Protein AF-A0A2D8XNM0-F1 (afdb_monomer_lite)

Secondary structure (DSSP, 8-state):
--------------------------HHHHHHHHHHHHHHHHHHHHHHHHHHHTPPP---TTTT---TTTT---TTTT----HHHHHHHHHHHHHHHHHHHHHHHHTT-HHHHHHHHHHHHHHHHHHHHHHHHHHHHHHHHHHHHHHHHHHHHHHHHHHHHHHHHHHHHHHHHHHHHHHHHHHHHHHHHHHHHHHHHHHHHHHHHHHHHHHHHHHHHHHTTSSSSSS--------

Sequence (235 aa):
MSFIAGAILISAGVAAAAGVTVSSINANQAKKERFKQDDIASTQEQMLADLEASRPEFKNPYENMQNQFKDLNNPYANLTVATEAFKMEAEQADQALANSLDVMMETGQAAGGATALAQAALQSKRGIAASIQAQETQNRKMAAQGEANVAMAKAQGAQRVDELRARGDAMEQQDAIGFHEMKMDRAAGLMENAQQNSKDAQAARTAAIMGIGDSIASGASMVGGAYSSGVMGKG

Structure (mmCIF, N/CA/C/O backbone):
data_AF-A0A2D8XNM0-F1
#
_entry.id   AF-A0A2D8XNM0-F1
#
loop_
_atom_site.group_PDB
_atom_site.id
_atom_site.type_symbol
_atom_site.label_atom_id
_atom_site.label_alt_id
_atom_site.label_comp_id
_atom_site.label_asym_id
_atom_site.label_entity_id
_atom_site.label_seq_id
_atom_site.pdbx_PDB_ins_code
_atom_site.Cartn_x
_atom_site.Cartn_y
_atom_site.Cartn_z
_atom_site.occupancy
_atom_site.B_iso_or_equiv
_atom_site.auth_seq_id
_atom_site.auth_comp_id
_atom_site.auth_asym_id
_atom_site.auth_atom_id
_atom_site.pdbx_PDB_model_num
ATOM 1 N N . MET A 1 1 ? -20.961 5.487 -0.376 1.00 37.34 1 MET A N 1
ATOM 2 C CA . MET A 1 1 ? -21.013 4.700 0.874 1.00 37.34 1 MET A CA 1
ATOM 3 C C . MET A 1 1 ? -21.727 5.553 1.904 1.00 37.34 1 MET A C 1
ATOM 5 O O . MET A 1 1 ? -21.301 6.676 2.131 1.00 37.34 1 MET A O 1
ATOM 9 N N . SER A 1 2 ? -22.890 5.092 2.361 1.00 33.59 2 SER A N 1
ATOM 10 C CA . SER A 1 2 ? -23.840 5.887 3.144 1.00 33.59 2 SER A CA 1
ATOM 11 C C . SER A 1 2 ? -23.323 6.085 4.570 1.00 33.59 2 SER A C 1
ATOM 13 O O . SER A 1 2 ? -23.121 5.107 5.285 1.00 33.59 2 SER A O 1
ATOM 15 N N . PHE A 1 3 ? -23.090 7.333 4.972 1.00 39.16 3 PHE A N 1
ATOM 16 C CA . PHE A 1 3 ? -22.811 7.689 6.360 1.00 39.16 3 PHE A CA 1
ATOM 17 C C . PHE A 1 3 ? -24.136 7.701 7.130 1.00 39.16 3 PHE A C 1
ATOM 19 O O . PHE A 1 3 ? -24.940 8.613 6.954 1.00 39.16 3 PHE A O 1
ATOM 26 N N . ILE A 1 4 ? -24.379 6.694 7.971 1.00 39.03 4 ILE A N 1
ATOM 27 C CA . ILE A 1 4 ? -25.486 6.730 8.934 1.00 39.03 4 ILE A CA 1
ATOM 28 C C . ILE A 1 4 ? -24.942 7.319 10.234 1.00 39.03 4 ILE A C 1
ATOM 30 O O . ILE A 1 4 ? -24.324 6.640 11.049 1.00 39.03 4 ILE A O 1
ATOM 34 N N . ALA A 1 5 ? -25.157 8.623 10.382 1.00 41.03 5 ALA A N 1
ATOM 35 C CA . ALA A 1 5 ? -25.056 9.335 11.643 1.00 41.03 5 ALA A CA 1
ATOM 36 C C . ALA A 1 5 ? -26.226 8.903 12.542 1.00 41.03 5 ALA A C 1
ATOM 38 O O . ALA A 1 5 ? -27.365 9.312 12.330 1.00 41.03 5 ALA A O 1
ATOM 39 N N . GLY A 1 6 ? -25.949 8.043 13.520 1.00 29.75 6 GLY A N 1
ATOM 40 C CA . GLY A 1 6 ? -26.899 7.653 14.561 1.00 29.75 6 GLY A CA 1
ATOM 41 C C . GLY A 1 6 ? -26.584 8.373 15.866 1.00 29.75 6 GLY A C 1
ATOM 42 O O . GLY A 1 6 ? -25.939 7.804 16.739 1.00 29.75 6 GLY A O 1
ATOM 43 N N . ALA A 1 7 ? -27.011 9.629 16.000 1.00 37.50 7 ALA A N 1
ATOM 44 C CA . ALA A 1 7 ? -27.044 10.302 17.293 1.00 37.50 7 ALA A CA 1
ATOM 45 C C . ALA A 1 7 ? -28.255 9.777 18.077 1.00 37.50 7 ALA A C 1
ATOM 47 O O . ALA A 1 7 ? -29.386 10.180 17.811 1.00 37.50 7 ALA A O 1
ATOM 48 N N . ILE A 1 8 ? -28.032 8.860 19.018 1.00 39.72 8 ILE A N 1
ATOM 49 C CA . ILE A 1 8 ? -29.068 8.435 19.963 1.00 39.72 8 ILE A CA 1
ATOM 50 C C . ILE A 1 8 ? -28.917 9.284 21.227 1.00 39.72 8 ILE A C 1
ATOM 52 O O . ILE A 1 8 ? -28.059 9.052 22.074 1.00 39.72 8 ILE A O 1
ATOM 56 N N . LEU A 1 9 ? -29.762 10.312 21.309 1.00 43.50 9 LEU A N 1
ATOM 57 C CA . LEU A 1 9 ? -30.105 11.013 22.541 1.00 43.50 9 LEU A CA 1
ATOM 58 C C . LEU A 1 9 ? -30.825 10.030 23.472 1.00 43.50 9 LEU A C 1
ATOM 60 O O . LEU A 1 9 ? -31.924 9.587 23.147 1.00 43.50 9 LEU A O 1
ATOM 64 N N . ILE A 1 10 ? -30.247 9.729 24.637 1.00 35.44 10 ILE A N 1
ATOM 65 C CA . ILE A 1 10 ? -30.977 9.090 25.740 1.00 35.44 10 ILE A CA 1
ATOM 66 C C . ILE A 1 10 ? -31.037 10.081 26.897 1.00 35.44 10 ILE A C 1
ATOM 68 O O . ILE A 1 10 ? -30.191 10.122 27.785 1.00 35.44 10 ILE A O 1
ATOM 72 N N . SER A 1 11 ? -32.058 10.929 26.843 1.00 38.62 11 SER A N 1
ATOM 73 C CA . SER A 1 11 ? -32.554 11.686 27.983 1.00 38.62 11 SER A CA 1
ATOM 74 C C . SER A 1 11 ? -33.513 10.807 28.788 1.00 38.62 11 SER A C 1
ATOM 76 O O . SER A 1 11 ? -34.614 10.539 28.318 1.00 38.62 11 SER A O 1
ATOM 78 N N . ALA A 1 12 ? -33.124 10.399 29.995 1.00 29.23 12 ALA A N 1
ATOM 79 C CA . ALA A 1 12 ? -34.048 10.067 31.083 1.00 29.23 12 ALA A CA 1
ATOM 80 C C . ALA A 1 12 ? -33.261 9.965 32.398 1.00 29.23 12 ALA A C 1
ATOM 82 O O . ALA A 1 12 ? -32.707 8.923 32.738 1.00 29.23 12 ALA A O 1
ATOM 83 N N . GLY A 1 13 ? -33.182 11.080 33.123 1.00 33.62 13 GLY A N 1
ATOM 84 C CA . GLY A 1 13 ? -32.738 11.077 34.511 1.00 33.62 13 GLY A CA 1
ATOM 85 C C . GLY A 1 13 ? -33.765 10.370 35.391 1.00 33.62 13 GLY A C 1
ATOM 86 O O . GLY A 1 13 ? -34.964 10.605 35.257 1.00 33.62 13 GLY A O 1
ATOM 87 N N . VAL A 1 14 ? -33.291 9.537 36.313 1.00 32.69 14 VAL A N 1
ATOM 88 C CA . VAL A 1 14 ? -34.109 9.018 37.410 1.00 32.69 14 VAL A CA 1
ATOM 89 C C . VAL A 1 14 ? -33.657 9.734 38.676 1.00 32.69 14 VAL A C 1
ATOM 91 O O . VAL A 1 14 ? -32.613 9.433 39.248 1.00 32.69 14 VAL A O 1
ATOM 94 N N . ALA A 1 15 ? -34.426 10.746 39.073 1.00 30.86 15 ALA A N 1
ATOM 95 C CA . ALA A 1 15 ? -34.275 11.415 40.355 1.00 30.86 15 ALA A CA 1
ATOM 96 C C . ALA A 1 15 ? -34.868 10.518 41.451 1.00 30.86 15 ALA A C 1
ATOM 98 O O . ALA A 1 15 ? -36.074 10.272 41.471 1.00 30.86 15 ALA A O 1
ATOM 99 N N . ALA A 1 16 ? -34.025 10.030 42.361 1.00 31.14 16 ALA A N 1
ATOM 100 C CA . ALA A 1 16 ? -34.468 9.327 43.556 1.00 31.14 16 ALA A CA 1
ATOM 101 C C . ALA A 1 16 ? -34.868 10.352 44.627 1.00 31.14 16 ALA A C 1
ATOM 103 O O . ALA A 1 16 ? -34.020 11.019 45.218 1.00 31.14 16 ALA A O 1
ATOM 104 N N . ALA A 1 17 ? -36.168 10.480 44.875 1.00 39.94 17 ALA A N 1
ATOM 105 C CA . ALA A 1 17 ? -36.704 11.212 46.011 1.00 39.94 17 ALA A CA 1
ATOM 106 C C . ALA A 1 17 ? -37.746 10.343 46.715 1.00 39.94 17 ALA A C 1
ATOM 108 O O . ALA A 1 17 ? -38.792 10.075 46.132 1.00 39.94 17 ALA A O 1
ATOM 109 N N . ALA A 1 18 ? -37.464 9.928 47.953 1.00 29.31 18 ALA A N 1
ATOM 110 C CA . ALA A 1 18 ? -38.461 9.753 49.014 1.00 29.31 18 ALA A CA 1
ATOM 111 C C . ALA A 1 18 ? -37.785 9.291 50.315 1.00 29.31 18 ALA A C 1
ATOM 113 O O . ALA A 1 18 ? -37.492 8.113 50.498 1.00 29.31 18 ALA A O 1
ATOM 114 N N . GLY A 1 19 ? -37.585 10.225 51.245 1.00 40.75 19 GLY A N 1
ATOM 115 C CA . GLY A 1 19 ? -37.583 9.895 52.667 1.00 40.75 19 GLY A CA 1
ATOM 116 C C . GLY A 1 19 ? -39.032 9.811 53.145 1.00 40.75 19 GLY A C 1
ATOM 117 O O . GLY A 1 19 ? -39.827 10.690 52.813 1.00 40.75 19 GLY A O 1
ATOM 118 N N . VAL A 1 20 ? -39.387 8.778 53.912 1.00 41.28 20 VAL A N 1
ATOM 119 C CA . VAL A 1 20 ? -40.680 8.724 54.609 1.00 41.28 20 VAL A CA 1
ATOM 120 C C . VAL A 1 20 ? -40.490 8.182 56.025 1.00 41.28 20 VAL A C 1
ATOM 122 O O . VAL A 1 20 ? -40.098 7.036 56.229 1.00 41.28 20 VAL A O 1
ATOM 125 N N . THR A 1 21 ? -40.806 9.035 56.999 1.00 37.12 21 THR A N 1
ATOM 126 C CA . THR A 1 21 ? -40.912 8.739 58.432 1.00 37.12 21 THR A CA 1
ATOM 127 C C . THR A 1 21 ? -42.375 8.420 58.754 1.00 37.12 21 THR A C 1
ATOM 129 O O . THR A 1 21 ? -43.224 9.278 58.518 1.00 37.12 21 THR A O 1
ATOM 132 N N . VAL A 1 22 ? -42.701 7.247 59.319 1.00 41.16 22 VAL A N 1
ATOM 133 C CA . VAL A 1 22 ? -44.037 6.996 59.908 1.00 41.16 22 VAL A CA 1
ATOM 134 C C . VAL A 1 22 ? -43.929 6.293 61.258 1.00 41.16 22 VAL A C 1
ATOM 136 O O . VAL A 1 22 ? -43.534 5.133 61.369 1.00 41.16 22 VAL A O 1
ATOM 139 N N . SER A 1 23 ? -44.339 7.036 62.281 1.00 41.72 23 SER A N 1
ATOM 140 C CA . SER A 1 23 ? -44.625 6.586 63.637 1.00 41.72 23 SER A CA 1
ATOM 141 C C . SER A 1 23 ? -45.987 5.873 63.675 1.00 41.72 23 SER A C 1
ATOM 143 O O . SER A 1 23 ? -46.966 6.373 63.128 1.00 41.72 23 SER A O 1
ATOM 145 N N . SER A 1 24 ? -46.043 4.727 64.365 1.00 47.72 24 SER A N 1
ATOM 146 C CA . SER A 1 24 ? -47.244 3.994 64.819 1.00 47.72 24 SER A CA 1
ATOM 147 C C . SER A 1 24 ? -48.259 3.512 63.763 1.00 47.72 24 SER A C 1
ATOM 149 O O . SER A 1 24 ? -49.272 4.169 63.551 1.00 47.72 24 SER A O 1
ATOM 151 N N . ILE A 1 25 ? -48.082 2.301 63.202 1.00 38.56 25 ILE A N 1
ATOM 152 C CA . ILE A 1 25 ? -49.166 1.530 62.547 1.00 38.56 25 ILE A CA 1
ATOM 153 C C . ILE A 1 25 ? -49.014 0.018 62.833 1.00 38.56 25 ILE A C 1
ATOM 155 O O . ILE A 1 25 ? -47.913 -0.528 62.824 1.00 38.56 25 ILE A O 1
ATOM 159 N N . ASN A 1 26 ? -50.151 -0.642 63.100 1.00 46.97 26 ASN A N 1
ATOM 160 C CA . ASN A 1 26 ? -50.392 -2.089 63.234 1.00 46.97 26 ASN A CA 1
ATOM 161 C C . ASN A 1 26 ? -49.347 -3.013 62.574 1.00 46.97 26 ASN A C 1
ATOM 163 O O . ASN A 1 26 ? -49.171 -2.990 61.355 1.00 46.97 26 ASN A O 1
ATOM 167 N N . ALA A 1 27 ? -48.782 -3.949 63.347 1.00 51.16 27 ALA A N 1
ATOM 168 C CA . ALA A 1 27 ? -47.794 -4.935 62.883 1.00 51.16 27 ALA A CA 1
ATOM 169 C C . ALA A 1 27 ? -48.228 -5.747 61.636 1.00 51.16 27 ALA A C 1
ATOM 171 O O . ALA A 1 27 ? -47.384 -6.159 60.840 1.00 51.16 27 ALA A O 1
ATOM 172 N N . ASN A 1 28 ? -49.539 -5.939 61.421 1.00 50.47 28 ASN A N 1
ATOM 173 C CA . ASN A 1 28 ? -50.086 -6.609 60.233 1.00 50.47 28 ASN A CA 1
ATOM 174 C C . ASN A 1 28 ? -50.132 -5.724 58.972 1.00 50.47 28 ASN A C 1
ATOM 176 O O . ASN A 1 28 ? -49.971 -6.251 57.872 1.00 50.47 28 ASN A O 1
ATOM 180 N N . GLN A 1 29 ? -50.328 -4.406 59.100 1.00 52.47 29 GLN A N 1
ATOM 181 C CA . GLN A 1 29 ? -50.234 -3.479 57.960 1.00 52.47 29 GLN A CA 1
ATOM 182 C C . GLN A 1 29 ? -48.771 -3.253 57.573 1.00 52.47 29 GLN A C 1
ATOM 184 O O . GLN A 1 29 ? -48.441 -3.408 56.401 1.00 52.47 29 GLN A O 1
ATOM 189 N N . ALA A 1 30 ? -47.886 -3.087 58.562 1.00 55.06 30 ALA A N 1
ATOM 190 C CA . ALA A 1 30 ? -46.444 -2.986 58.340 1.00 55.06 30 ALA A CA 1
ATOM 191 C C . ALA A 1 30 ? -45.864 -4.228 57.631 1.00 55.06 30 ALA A C 1
ATOM 193 O O . ALA A 1 30 ? -45.014 -4.109 56.751 1.00 55.06 30 ALA A O 1
ATOM 194 N N . LYS A 1 31 ? -46.352 -5.439 57.952 1.00 56.88 31 LYS A N 1
ATOM 195 C CA . LYS A 1 31 ? -45.995 -6.664 57.211 1.00 56.88 31 LYS A CA 1
ATOM 196 C C . LYS A 1 31 ? -46.449 -6.613 55.752 1.00 56.88 31 LYS A C 1
ATOM 198 O O . LYS A 1 31 ? -45.686 -6.978 54.867 1.00 56.88 31 LYS A O 1
ATOM 203 N N . LYS A 1 32 ? -47.686 -6.179 55.500 1.00 60.31 32 LYS A N 1
ATOM 204 C CA . LYS A 1 32 ? -48.269 -6.118 54.151 1.00 60.31 32 LYS A CA 1
ATOM 205 C C . LYS A 1 32 ? -47.580 -5.065 53.276 1.00 60.31 32 LYS A C 1
ATOM 207 O O . LYS A 1 32 ? -47.433 -5.277 52.078 1.00 60.31 32 LYS A O 1
ATOM 212 N N . GLU A 1 33 ? -47.142 -3.962 53.873 1.00 58.69 33 GLU A N 1
ATOM 213 C CA . GLU A 1 33 ? -46.342 -2.927 53.212 1.00 58.69 33 GLU A CA 1
ATOM 214 C C . GLU A 1 33 ? -44.923 -3.405 52.906 1.00 58.69 33 GLU A C 1
ATOM 216 O O . GLU A 1 33 ? -44.459 -3.182 51.794 1.00 58.69 33 GLU A O 1
ATOM 221 N N . ARG A 1 34 ? -44.279 -4.156 53.812 1.00 59.34 34 ARG A N 1
ATOM 222 C CA . ARG A 1 34 ? -42.987 -4.807 53.529 1.00 59.34 34 ARG A CA 1
ATOM 223 C C . ARG A 1 34 ? -43.066 -5.798 52.370 1.00 59.34 34 ARG A C 1
ATOM 225 O O . ARG A 1 34 ? -42.234 -5.730 51.483 1.00 59.34 34 ARG A O 1
ATOM 232 N N . PHE A 1 35 ? -44.091 -6.653 52.322 1.00 62.41 35 PHE A N 1
ATOM 233 C CA . PHE A 1 35 ? -44.266 -7.578 51.193 1.00 62.41 35 PHE A CA 1
ATOM 234 C C . PHE A 1 35 ? -44.451 -6.854 49.858 1.00 62.41 35 PHE A C 1
ATOM 236 O O . PHE A 1 35 ? -43.915 -7.295 48.852 1.00 62.41 35 PHE A O 1
ATOM 243 N N . LYS A 1 36 ? -45.181 -5.732 49.839 1.00 65.12 36 LYS A N 1
ATOM 244 C CA . LYS A 1 36 ? -45.298 -4.904 48.631 1.00 65.12 36 LYS A CA 1
ATOM 245 C C . LYS A 1 36 ? -43.971 -4.252 48.249 1.00 65.12 36 LYS A C 1
ATOM 247 O O . LYS A 1 36 ? -43.695 -4.127 47.065 1.00 65.12 36 LYS A O 1
ATOM 252 N N . GLN A 1 37 ? -43.174 -3.822 49.226 1.00 60.06 37 GLN A N 1
ATOM 253 C CA . GLN A 1 37 ? -41.846 -3.267 48.962 1.00 60.06 37 GLN A CA 1
ATOM 254 C C . GLN A 1 37 ? -40.877 -4.326 48.425 1.00 60.06 37 GLN A C 1
ATOM 256 O O . GLN A 1 37 ? -40.188 -4.039 47.453 1.00 60.06 37 GLN A O 1
ATOM 261 N N . ASP A 1 38 ? -40.884 -5.543 48.975 1.00 65.06 38 ASP A N 1
ATOM 262 C CA . ASP A 1 38 ? -40.088 -6.669 48.465 1.00 65.06 38 ASP A CA 1
ATOM 263 C C . ASP A 1 38 ? -40.496 -7.052 47.032 1.00 65.06 38 ASP A C 1
ATOM 265 O O . ASP A 1 38 ? -39.639 -7.283 46.184 1.00 65.06 38 ASP A O 1
ATOM 269 N N . ASP A 1 39 ? -41.798 -7.074 46.732 1.00 67.00 39 ASP A N 1
ATOM 270 C CA . ASP A 1 39 ? -42.324 -7.399 45.397 1.00 67.00 39 ASP A CA 1
ATOM 271 C C . ASP A 1 39 ? -41.932 -6.332 44.357 1.00 67.00 39 ASP A C 1
ATOM 273 O O . ASP A 1 39 ? -41.490 -6.642 43.248 1.00 67.00 39 ASP A O 1
ATOM 277 N N . ILE A 1 40 ? -42.000 -5.052 44.742 1.00 65.62 40 ILE A N 1
ATOM 278 C CA . ILE A 1 40 ? -41.535 -3.929 43.917 1.00 65.62 40 ILE A CA 1
ATOM 279 C C . ILE A 1 40 ? -40.015 -4.002 43.708 1.00 65.62 40 ILE A C 1
ATOM 281 O O . ILE A 1 40 ? -39.563 -3.810 42.580 1.00 65.62 40 ILE A O 1
ATOM 285 N N . ALA A 1 41 ? -39.234 -4.303 44.750 1.00 66.31 41 ALA A N 1
ATOM 286 C CA . ALA A 1 41 ? -37.782 -4.450 44.654 1.00 66.31 41 ALA A CA 1
ATOM 287 C C . ALA A 1 41 ? -37.391 -5.612 43.726 1.00 66.31 41 ALA A C 1
ATOM 289 O O . ALA A 1 41 ? -36.581 -5.425 42.823 1.00 66.31 41 ALA A O 1
ATOM 290 N N . SER A 1 42 ? -38.042 -6.771 43.862 1.00 69.75 42 SER A N 1
ATOM 291 C CA . SER A 1 42 ? -37.815 -7.934 42.996 1.00 69.75 42 SER A CA 1
ATOM 292 C C . SER A 1 42 ? -38.165 -7.650 41.533 1.00 69.75 42 SER A C 1
ATOM 294 O O . SER A 1 42 ? -37.414 -8.010 40.627 1.00 69.75 42 SER A O 1
ATOM 296 N N . THR A 1 43 ? -39.274 -6.951 41.284 1.00 69.56 43 THR A N 1
ATOM 297 C CA . THR A 1 43 ? -39.669 -6.576 39.919 1.00 69.56 43 THR A CA 1
ATOM 298 C C . THR A 1 43 ? -38.681 -5.570 39.314 1.00 69.56 43 THR A C 1
ATOM 300 O O . THR A 1 43 ? -38.344 -5.660 38.134 1.00 69.56 43 THR A O 1
ATOM 303 N N . GLN A 1 44 ? -38.179 -4.621 40.113 1.00 70.19 44 GLN A N 1
ATOM 304 C CA . GLN A 1 44 ? -37.142 -3.681 39.679 1.00 70.19 44 GLN A CA 1
ATOM 305 C C . GLN A 1 44 ? -35.826 -4.398 39.363 1.00 70.19 44 GLN A C 1
ATOM 307 O O . GLN A 1 44 ? -35.233 -4.115 38.327 1.00 70.19 44 GLN A O 1
ATOM 312 N N . GLU A 1 45 ? -35.396 -5.355 40.190 1.00 69.50 45 GLU A N 1
ATOM 313 C CA . GLU A 1 45 ? -34.218 -6.191 39.921 1.00 69.50 45 GLU A CA 1
ATOM 314 C C . GLU A 1 45 ? -34.353 -6.979 38.613 1.00 69.50 45 GLU A C 1
ATOM 316 O O . GLU A 1 45 ? -33.408 -7.019 37.828 1.00 69.50 45 GLU A O 1
ATOM 321 N N . GLN A 1 46 ? -35.528 -7.551 38.334 1.00 71.94 46 GLN A N 1
ATOM 322 C CA . GLN A 1 46 ? -35.788 -8.270 37.083 1.00 71.94 46 GLN A CA 1
ATOM 323 C C . GLN A 1 46 ? -35.740 -7.349 35.861 1.00 71.94 46 GLN A C 1
ATOM 325 O O . GLN A 1 46 ? -35.042 -7.656 34.899 1.00 71.94 46 GLN A O 1
ATOM 330 N N . MET A 1 47 ? -36.410 -6.191 35.908 1.00 67.62 47 MET A N 1
ATOM 331 C CA . MET A 1 47 ? -36.346 -5.210 34.815 1.00 67.62 47 MET A CA 1
ATOM 332 C C . MET A 1 47 ? -34.912 -4.734 34.565 1.00 67.62 47 MET A C 1
ATOM 334 O O . MET A 1 47 ? -34.507 -4.520 33.426 1.00 67.62 47 MET A O 1
ATOM 338 N N . LEU A 1 48 ? -34.138 -4.568 35.636 1.00 71.00 48 LEU A N 1
ATOM 339 C CA . LEU A 1 48 ? -32.739 -4.177 35.577 1.00 71.00 48 LEU A CA 1
ATOM 340 C C . LEU A 1 48 ? -31.844 -5.280 34.996 1.00 71.00 48 LEU A C 1
ATOM 342 O O . LEU A 1 48 ? -30.963 -4.966 34.199 1.00 71.00 48 LEU A O 1
ATOM 346 N N . ALA A 1 49 ? -32.079 -6.544 35.350 1.00 74.75 49 ALA A N 1
ATOM 347 C CA . ALA A 1 49 ? -31.385 -7.693 34.775 1.00 74.75 49 ALA A CA 1
ATOM 348 C C . ALA A 1 49 ? -31.710 -7.865 33.280 1.00 74.75 49 ALA A C 1
ATOM 350 O O . ALA A 1 49 ? -30.810 -8.125 32.482 1.00 74.75 49 ALA A O 1
ATOM 351 N N . ASP A 1 50 ? -32.962 -7.634 32.881 1.00 73.56 50 ASP A N 1
ATOM 352 C CA . ASP A 1 50 ? -33.377 -7.625 31.475 1.00 73.56 50 ASP A CA 1
ATOM 353 C C . ASP A 1 50 ? -32.740 -6.459 30.699 1.00 73.56 50 ASP A C 1
ATOM 355 O O . ASP A 1 50 ? -32.291 -6.629 29.563 1.00 73.56 50 ASP A O 1
ATOM 359 N N . LEU A 1 51 ? -32.633 -5.274 31.308 1.00 73.88 51 LEU A N 1
ATOM 360 C CA . LEU A 1 51 ? -31.895 -4.129 30.754 1.00 73.88 51 LEU A CA 1
ATOM 361 C C . LEU A 1 51 ? -30.397 -4.431 30.584 1.00 73.88 51 LEU A C 1
ATOM 363 O O . LEU A 1 51 ? -29.806 -4.068 29.569 1.00 73.88 51 LEU A O 1
ATOM 367 N N . GLU A 1 52 ? -29.779 -5.129 31.539 1.00 74.06 52 GLU A N 1
ATOM 368 C CA . GLU A 1 52 ? -28.390 -5.587 31.425 1.00 74.06 52 GLU A CA 1
ATOM 369 C C . GLU A 1 52 ? -28.210 -6.649 30.331 1.00 74.06 52 GLU A C 1
ATOM 371 O O . GLU A 1 52 ? -27.205 -6.625 29.621 1.00 74.06 52 GLU A O 1
ATOM 376 N N . ALA A 1 53 ? -29.165 -7.571 30.182 1.00 76.88 53 ALA A N 1
ATOM 377 C CA . ALA A 1 53 ? -29.134 -8.626 29.169 1.00 76.88 53 ALA A CA 1
ATOM 378 C C . ALA A 1 53 ? -29.412 -8.098 27.752 1.00 76.88 53 ALA A C 1
ATOM 380 O O . ALA A 1 53 ? -28.888 -8.629 26.776 1.00 76.88 53 ALA A O 1
ATOM 381 N N . SER A 1 54 ? -30.220 -7.042 27.637 1.00 76.31 54 SER A N 1
ATOM 382 C CA . SER A 1 54 ? -30.556 -6.369 26.374 1.00 76.31 54 SER A CA 1
ATOM 383 C C . SER A 1 54 ? -29.544 -5.296 25.959 1.00 76.31 54 SER A C 1
ATOM 385 O O . SER A 1 54 ? -29.719 -4.642 24.926 1.00 76.31 54 SER A O 1
ATOM 387 N N . ARG A 1 55 ? -28.469 -5.117 26.737 1.00 76.81 55 ARG A N 1
ATOM 388 C CA . ARG A 1 55 ? -27.392 -4.184 26.420 1.00 76.81 55 ARG A CA 1
ATOM 389 C C . ARG A 1 55 ? -26.761 -4.534 25.060 1.00 76.81 55 ARG A C 1
ATOM 391 O O . ARG A 1 55 ? -26.353 -5.678 24.858 1.00 76.81 55 ARG A O 1
ATOM 398 N N . PRO A 1 56 ? -26.598 -3.561 24.148 1.00 72.56 56 PRO A N 1
ATOM 399 C CA . PRO A 1 56 ? -25.810 -3.774 22.944 1.00 72.56 56 PRO A CA 1
ATOM 400 C C . PRO A 1 56 ? -24.339 -4.004 23.315 1.00 72.56 56 PRO A C 1
ATOM 402 O O . PRO A 1 56 ? -23.721 -3.180 23.988 1.00 72.56 56 PRO A O 1
ATOM 405 N N . GLU A 1 57 ? -23.788 -5.134 22.876 1.00 76.88 57 GLU A N 1
ATOM 406 C CA . GLU A 1 57 ? -22.364 -5.450 22.997 1.00 76.88 57 GLU A CA 1
ATOM 407 C C . GLU A 1 57 ? -21.545 -4.415 22.214 1.00 76.88 57 GLU A C 1
ATOM 409 O O . GLU A 1 57 ? -21.779 -4.199 21.018 1.00 76.88 57 GLU A O 1
ATOM 414 N N . PHE A 1 58 ? -20.607 -3.744 22.886 1.00 80.12 58 PHE A N 1
ATOM 415 C CA . PHE A 1 58 ? -19.672 -2.857 22.209 1.00 80.12 58 PHE A CA 1
ATOM 416 C C . PHE A 1 58 ? -18.685 -3.718 21.423 1.00 80.12 58 PHE A C 1
ATOM 418 O O . PHE A 1 58 ? -17.909 -4.457 22.015 1.00 80.12 58 PHE A O 1
ATOM 425 N N . LYS A 1 59 ? -18.725 -3.625 20.094 1.00 83.06 59 LYS A N 1
ATOM 426 C CA . LYS A 1 59 ? -17.792 -4.326 19.206 1.00 83.06 59 LYS A CA 1
ATOM 427 C C . LYS A 1 59 ? -16.792 -3.350 18.628 1.00 83.06 59 LYS A C 1
ATOM 429 O O . LYS A 1 59 ? -17.178 -2.246 18.231 1.00 83.06 59 LYS A O 1
ATOM 434 N N . ASN A 1 60 ? -15.538 -3.773 18.519 1.00 87.94 60 ASN A N 1
ATOM 435 C CA . ASN A 1 60 ? -14.497 -2.979 17.891 1.00 87.94 60 ASN A CA 1
ATOM 436 C C . ASN A 1 60 ? -14.907 -2.496 16.473 1.00 87.94 60 ASN A C 1
ATOM 438 O O . ASN A 1 60 ? -15.015 -3.296 15.537 1.00 87.94 60 ASN A O 1
ATOM 442 N N . PRO A 1 61 ? -15.068 -1.176 16.244 1.00 85.31 61 PRO A N 1
ATOM 443 C CA . PRO A 1 61 ? -15.479 -0.648 14.940 1.00 85.31 61 PRO A CA 1
ATOM 444 C C . PRO A 1 61 ? -14.408 -0.818 13.848 1.00 85.31 61 PRO A C 1
ATOM 446 O O . PRO A 1 61 ? -14.704 -0.690 12.658 1.00 85.31 61 PRO A O 1
ATOM 449 N N . TYR A 1 62 ? -13.163 -1.098 14.234 1.00 89.06 62 TYR A N 1
ATOM 450 C CA . TYR A 1 62 ? -12.015 -1.257 13.347 1.00 89.06 62 TYR A CA 1
ATOM 451 C C . TYR A 1 62 ? -11.705 -2.720 13.008 1.00 89.06 62 TYR A C 1
ATOM 453 O O . TYR A 1 62 ? -10.814 -2.974 12.199 1.00 89.06 62 TYR A O 1
ATOM 461 N N . GLU A 1 63 ? -12.439 -3.686 13.565 1.00 83.12 63 GLU A N 1
ATOM 462 C CA . GLU A 1 63 ? -12.165 -5.119 13.397 1.00 83.12 63 GLU A CA 1
ATOM 463 C C . GLU A 1 63 ? -12.103 -5.524 11.911 1.00 83.12 63 GLU A C 1
ATOM 465 O O . GLU A 1 63 ? -11.160 -6.185 11.462 1.00 83.12 63 GLU A O 1
ATOM 470 N N . ASN A 1 64 ? -13.042 -4.987 11.122 1.00 85.62 64 ASN A N 1
ATOM 471 C CA . ASN A 1 64 ? -13.188 -5.228 9.685 1.00 85.62 64 ASN A CA 1
ATOM 472 C C . ASN A 1 64 ? -12.427 -4.233 8.791 1.00 85.62 64 ASN A C 1
ATOM 474 O O . ASN A 1 64 ? -12.588 -4.262 7.566 1.00 85.62 64 ASN A O 1
ATOM 478 N N . MET A 1 65 ? -11.614 -3.332 9.356 1.00 85.56 65 MET A N 1
ATOM 479 C CA . MET A 1 65 ? -10.816 -2.427 8.533 1.00 85.56 65 MET A CA 1
ATOM 480 C C . MET A 1 65 ? -9.779 -3.203 7.724 1.00 85.56 65 MET A C 1
ATOM 482 O O . MET A 1 65 ? -9.044 -4.047 8.236 1.00 85.56 65 MET A O 1
ATOM 486 N N . GLN A 1 66 ? -9.696 -2.870 6.438 1.00 87.00 66 GLN A N 1
ATOM 487 C CA . GLN A 1 66 ? -8.691 -3.408 5.533 1.00 87.00 66 GLN A CA 1
ATOM 488 C C . GLN A 1 66 ? -7.660 -2.342 5.188 1.00 87.00 66 GLN A C 1
ATOM 490 O O . GLN A 1 66 ? -7.951 -1.145 5.127 1.00 87.00 66 GLN A O 1
ATOM 495 N N . ASN A 1 67 ? -6.442 -2.800 4.919 1.00 89.12 67 ASN A N 1
ATOM 496 C CA . ASN A 1 67 ? -5.383 -1.938 4.433 1.00 89.12 67 ASN A CA 1
ATOM 497 C C . ASN A 1 67 ? -5.737 -1.410 3.033 1.00 89.12 67 ASN A C 1
ATOM 499 O O . ASN A 1 67 ? -5.859 -2.181 2.082 1.00 89.12 67 ASN A O 1
ATOM 503 N N . GLN A 1 68 ? -5.853 -0.088 2.904 1.00 86.31 68 GLN A N 1
ATOM 504 C CA . GLN A 1 68 ? -6.188 0.588 1.645 1.00 86.31 68 GLN A CA 1
ATOM 505 C C . GLN A 1 68 ? -5.113 0.403 0.565 1.00 86.31 68 GLN A C 1
ATOM 507 O O . GLN A 1 68 ? -5.399 0.515 -0.622 1.00 86.31 68 GLN A O 1
ATOM 512 N N . PHE A 1 69 ? -3.881 0.087 0.966 1.00 89.00 69 PHE A N 1
AT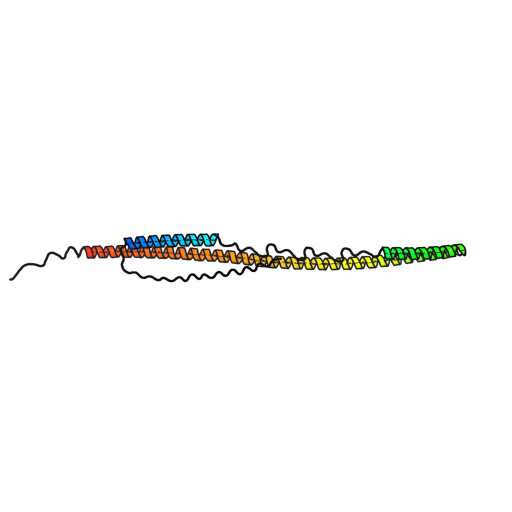OM 513 C CA . PHE A 1 69 ? -2.764 -0.131 0.055 1.00 89.00 69 PHE A CA 1
ATOM 514 C C . PHE A 1 69 ? -2.585 -1.601 -0.337 1.00 89.00 69 PHE A C 1
ATOM 516 O O . PHE A 1 69 ? -1.650 -1.902 -1.076 1.00 89.00 69 PHE A O 1
ATOM 523 N N . LYS A 1 70 ? -3.439 -2.534 0.120 1.00 83.50 70 LYS A N 1
ATOM 524 C CA . LYS A 1 70 ? -3.247 -3.974 -0.152 1.00 83.50 70 LYS A CA 1
ATOM 525 C C . LYS A 1 70 ? -3.164 -4.272 -1.658 1.00 83.50 70 LYS A C 1
ATOM 527 O O . LYS A 1 70 ? -2.305 -5.046 -2.082 1.00 83.50 70 LYS A O 1
ATOM 532 N N . ASP A 1 71 ? -3.981 -3.567 -2.442 1.00 87.12 71 ASP A N 1
ATOM 533 C CA . ASP A 1 71 ? -4.109 -3.714 -3.895 1.00 87.12 71 ASP A CA 1
ATOM 534 C C . ASP A 1 71 ? -3.220 -2.723 -4.669 1.00 87.12 71 ASP A C 1
ATOM 536 O O . ASP A 1 71 ? -3.301 -2.624 -5.894 1.00 87.12 71 ASP A O 1
ATOM 540 N N . LEU A 1 72 ? -2.358 -1.973 -3.970 1.00 89.19 72 LEU A N 1
ATOM 541 C CA . LEU A 1 72 ? -1.413 -1.070 -4.611 1.00 89.19 72 LEU A CA 1
ATOM 542 C C . LEU A 1 72 ? -0.413 -1.890 -5.435 1.00 89.19 72 LEU A C 1
ATOM 544 O O . LEU A 1 72 ? 0.263 -2.783 -4.911 1.00 89.19 72 LEU A O 1
ATOM 548 N N . ASN A 1 73 ? -0.326 -1.559 -6.720 1.00 89.56 73 ASN A N 1
ATOM 549 C CA . ASN A 1 73 ? 0.550 -2.208 -7.684 1.00 89.56 73 ASN A CA 1
ATOM 550 C C . ASN A 1 73 ? 1.684 -1.276 -8.093 1.00 89.56 73 ASN A C 1
ATOM 552 O O . ASN A 1 73 ? 1.535 -0.055 -8.128 1.00 89.56 73 ASN A O 1
ATOM 556 N N . ASN A 1 74 ? 2.826 -1.872 -8.419 1.00 91.69 74 ASN A N 1
ATOM 557 C CA . ASN A 1 74 ? 3.985 -1.133 -8.886 1.00 91.69 74 ASN A CA 1
ATOM 558 C C . ASN A 1 74 ? 3.764 -0.676 -10.343 1.00 91.69 74 ASN A C 1
ATOM 560 O O . ASN A 1 74 ? 3.668 -1.534 -11.224 1.00 91.69 74 ASN A O 1
ATOM 564 N N . PRO A 1 75 ? 3.730 0.640 -10.630 1.00 87.69 75 PRO A N 1
ATOM 565 C CA . PRO A 1 75 ? 3.509 1.144 -11.987 1.00 87.69 75 PRO A CA 1
ATOM 566 C C . PRO A 1 75 ? 4.645 0.778 -12.952 1.00 87.69 75 PRO A C 1
ATOM 568 O O . PRO A 1 75 ? 4.454 0.792 -14.165 1.00 87.69 75 PRO A O 1
ATOM 571 N N . TYR A 1 76 ? 5.820 0.427 -12.425 1.00 90.69 76 TYR A N 1
ATOM 572 C CA . TYR A 1 76 ? 7.006 0.090 -13.206 1.00 90.69 76 TYR A CA 1
ATOM 573 C C . TYR A 1 76 ? 7.201 -1.418 -13.418 1.00 90.69 76 TYR A C 1
ATOM 575 O O . TYR A 1 76 ? 8.157 -1.818 -14.078 1.00 90.69 76 TYR A O 1
ATOM 583 N N . ALA A 1 77 ? 6.313 -2.266 -12.884 1.00 82.75 77 ALA A N 1
ATOM 584 C CA . ALA A 1 77 ? 6.448 -3.722 -12.989 1.00 82.75 77 ALA A CA 1
ATOM 585 C C . ALA A 1 77 ? 6.443 -4.228 -14.443 1.00 82.75 77 ALA A C 1
ATOM 587 O O . ALA A 1 77 ? 7.071 -5.237 -14.745 1.00 82.75 77 ALA A O 1
ATOM 588 N N . ASN A 1 78 ? 5.776 -3.498 -15.342 1.00 84.50 78 ASN A N 1
ATOM 589 C CA . ASN A 1 78 ? 5.589 -3.882 -16.742 1.00 84.50 78 ASN A CA 1
ATOM 590 C C . ASN A 1 78 ? 6.342 -2.962 -17.719 1.00 84.50 78 ASN A C 1
ATOM 592 O O . ASN A 1 78 ? 5.907 -2.789 -18.856 1.00 84.50 78 ASN A O 1
ATOM 596 N N . LEU A 1 79 ? 7.441 -2.328 -17.293 1.00 86.12 79 LEU A N 1
ATOM 597 C CA . LEU A 1 79 ? 8.248 -1.505 -18.198 1.00 86.12 79 LEU A CA 1
ATOM 598 C C . LEU A 1 79 ? 8.884 -2.365 -19.297 1.00 86.12 79 LEU A C 1
ATOM 600 O O . LEU A 1 79 ? 9.791 -3.158 -19.039 1.00 86.12 79 LEU A O 1
ATOM 604 N N . THR A 1 80 ? 8.443 -2.172 -20.538 1.00 83.81 80 THR A N 1
ATOM 605 C CA . THR A 1 80 ? 9.008 -2.841 -21.712 1.00 83.81 80 THR A CA 1
ATOM 606 C C . THR A 1 80 ? 10.226 -2.095 -22.251 1.00 83.81 80 THR A C 1
ATOM 608 O O . THR A 1 80 ? 10.338 -0.872 -22.151 1.00 83.81 80 THR A O 1
ATOM 611 N N . VAL A 1 81 ? 11.148 -2.841 -22.852 1.00 85.69 81 VAL A N 1
ATOM 612 C CA . VAL A 1 81 ? 12.262 -2.292 -23.636 1.00 85.69 81 VAL A CA 1
ATOM 613 C C . VAL A 1 81 ? 11.730 -1.853 -25.004 1.00 85.69 81 VAL A C 1
ATOM 615 O O . VAL A 1 81 ? 10.790 -2.456 -25.523 1.00 85.69 81 VAL A O 1
ATOM 618 N N . ALA A 1 82 ? 12.322 -0.826 -25.617 1.00 83.75 82 ALA A N 1
ATOM 619 C CA . ALA A 1 82 ? 11.952 -0.361 -26.958 1.00 83.75 82 ALA A CA 1
ATOM 620 C C . ALA A 1 82 ? 12.515 -1.273 -28.073 1.00 83.75 82 ALA A C 1
ATOM 622 O O . ALA A 1 82 ? 13.149 -0.809 -29.017 1.00 83.75 82 ALA A O 1
ATOM 623 N N . THR A 1 83 ? 12.312 -2.589 -27.964 1.00 82.12 83 THR A N 1
ATOM 624 C CA . THR A 1 83 ? 12.939 -3.599 -28.832 1.00 82.12 83 THR A CA 1
ATOM 625 C C . THR A 1 83 ? 12.618 -3.397 -30.314 1.00 82.12 83 THR A C 1
ATOM 627 O O . THR A 1 83 ? 13.499 -3.581 -31.144 1.00 82.12 83 THR A O 1
ATOM 630 N N . GLU A 1 84 ? 11.398 -2.980 -30.660 1.00 83.56 84 GLU A N 1
ATOM 631 C CA . GLU A 1 84 ? 11.010 -2.718 -32.057 1.00 83.56 84 GLU A CA 1
ATOM 632 C C . GLU A 1 84 ? 11.765 -1.533 -32.673 1.00 83.56 84 GLU A C 1
ATOM 634 O O . GLU A 1 84 ? 12.191 -1.606 -33.822 1.00 83.56 84 GLU A O 1
ATOM 639 N N . ALA A 1 85 ? 12.015 -0.469 -31.904 1.00 82.25 85 ALA A N 1
ATOM 640 C CA . ALA A 1 85 ? 12.812 0.659 -32.385 1.00 82.25 85 ALA A CA 1
ATOM 641 C C . ALA A 1 85 ? 14.258 0.231 -32.679 1.00 82.25 85 ALA A C 1
ATOM 643 O O . ALA A 1 85 ? 14.801 0.560 -33.730 1.00 82.25 85 ALA A O 1
ATOM 644 N N . PHE A 1 86 ? 14.844 -0.582 -31.796 1.00 85.69 86 PHE A N 1
ATOM 645 C CA . PHE A 1 86 ? 16.190 -1.120 -31.994 1.00 85.69 86 PHE A CA 1
ATOM 646 C C . PHE A 1 86 ? 16.276 -2.134 -33.140 1.00 85.69 86 PHE A C 1
ATOM 648 O O . PHE A 1 86 ? 17.303 -2.196 -33.813 1.00 85.69 86 PHE A O 1
ATOM 655 N N . LYS A 1 87 ? 15.218 -2.918 -33.391 1.00 85.25 87 LYS A N 1
ATOM 656 C CA . LYS A 1 87 ? 15.143 -3.797 -34.569 1.00 85.25 87 LYS A CA 1
ATOM 657 C C . LYS A 1 87 ? 15.164 -2.985 -35.859 1.00 85.25 87 LYS A C 1
ATOM 659 O O . LYS A 1 87 ? 15.981 -3.281 -36.719 1.00 85.25 87 LYS A O 1
ATOM 664 N N . MET A 1 88 ? 14.344 -1.936 -35.957 1.00 87.56 88 MET A N 1
ATOM 665 C CA . MET A 1 88 ? 14.343 -1.052 -37.129 1.00 87.56 88 MET A CA 1
ATOM 666 C C . MET A 1 88 ? 15.706 -0.381 -37.343 1.00 87.56 88 MET A C 1
ATOM 668 O O . MET A 1 88 ? 16.169 -0.288 -38.474 1.00 87.56 88 MET A O 1
ATOM 672 N N . GLU A 1 89 ? 16.374 0.057 -36.274 1.00 85.62 89 GLU A N 1
ATOM 673 C CA . GLU A 1 89 ? 17.715 0.652 -36.362 1.00 85.62 89 GLU A CA 1
ATOM 674 C C . GLU A 1 89 ? 18.769 -0.366 -36.831 1.00 85.62 89 GLU A C 1
ATOM 676 O O . GLU A 1 89 ? 19.593 -0.062 -37.695 1.00 85.62 89 GLU A O 1
ATOM 681 N N . ALA A 1 90 ? 18.712 -1.601 -36.323 1.00 86.50 90 ALA A N 1
ATOM 682 C CA . ALA A 1 90 ? 19.584 -2.684 -36.770 1.00 86.50 90 ALA A CA 1
ATOM 683 C C . ALA A 1 90 ? 19.325 -3.071 -38.237 1.00 86.50 90 ALA A C 1
ATOM 685 O O . ALA A 1 90 ? 20.278 -3.279 -38.984 1.00 86.50 90 ALA A O 1
ATOM 686 N N . GLU A 1 91 ? 18.062 -3.126 -38.664 1.00 87.75 91 GLU A N 1
ATOM 687 C CA . GLU A 1 91 ? 17.672 -3.389 -40.054 1.00 87.75 91 GLU A CA 1
ATOM 688 C C . GLU A 1 91 ? 18.133 -2.270 -40.995 1.00 87.75 91 GLU A C 1
ATOM 690 O O . GLU A 1 91 ? 18.675 -2.556 -42.060 1.00 87.75 91 GLU A O 1
ATOM 695 N N . GLN A 1 92 ? 17.999 -1.001 -40.596 1.00 85.56 92 GLN A N 1
ATOM 696 C CA . GLN A 1 92 ? 18.513 0.137 -41.366 1.00 85.56 92 GLN A CA 1
ATOM 697 C C . GLN A 1 92 ? 20.038 0.083 -41.513 1.00 85.56 92 GLN A C 1
ATOM 699 O O . GLN A 1 92 ? 20.562 0.327 -42.603 1.00 85.56 92 GLN A O 1
ATOM 704 N N . ALA A 1 93 ? 20.753 -0.272 -40.442 1.00 84.12 93 ALA A N 1
ATOM 705 C CA . ALA A 1 93 ? 22.199 -0.451 -40.483 1.00 84.12 93 ALA A CA 1
ATOM 706 C C . ALA A 1 93 ? 22.600 -1.614 -41.404 1.00 84.12 93 ALA A C 1
ATOM 708 O O . ALA A 1 93 ? 23.496 -1.445 -42.229 1.00 84.12 93 ALA A O 1
ATOM 709 N N . ASP A 1 94 ? 21.911 -2.755 -41.318 1.00 86.56 94 ASP A N 1
ATOM 710 C CA . ASP A 1 94 ? 22.139 -3.923 -42.178 1.00 86.56 94 ASP A CA 1
ATOM 711 C C . ASP A 1 94 ? 21.776 -3.627 -43.655 1.00 86.56 94 ASP A C 1
ATOM 713 O O . ASP A 1 94 ? 22.440 -4.114 -44.570 1.00 86.56 94 ASP A O 1
ATOM 717 N N . GLN A 1 95 ? 20.785 -2.774 -43.930 1.00 86.88 95 GLN A N 1
ATOM 718 C CA . GLN A 1 95 ? 20.427 -2.366 -45.294 1.00 86.88 95 GLN A CA 1
ATOM 719 C C . GLN A 1 95 ? 21.456 -1.396 -45.896 1.00 86.88 95 GLN A C 1
ATOM 721 O O . GLN A 1 95 ? 21.860 -1.547 -47.051 1.00 86.88 95 GLN A O 1
ATOM 726 N N . ALA A 1 96 ? 21.946 -0.435 -45.106 1.00 83.69 96 ALA A N 1
ATOM 727 C CA . ALA A 1 96 ? 23.064 0.424 -45.500 1.00 83.69 96 ALA A CA 1
ATOM 728 C C . ALA A 1 96 ? 24.353 -0.388 -45.730 1.00 83.69 96 ALA A C 1
ATOM 730 O O . ALA A 1 96 ? 25.131 -0.083 -46.641 1.00 83.69 96 ALA A O 1
ATOM 731 N N . LEU A 1 97 ? 24.547 -1.452 -44.943 1.00 81.88 97 LEU A N 1
ATOM 732 C CA . LEU A 1 97 ? 25.613 -2.436 -45.103 1.00 81.88 97 LEU A CA 1
ATOM 733 C C . LEU A 1 97 ? 25.540 -3.132 -46.461 1.00 81.88 97 LEU A C 1
ATOM 735 O O . LEU A 1 97 ? 26.533 -3.161 -47.182 1.00 81.88 97 LEU A O 1
ATOM 739 N N . ALA A 1 98 ? 24.367 -3.675 -46.797 1.00 86.06 98 ALA A N 1
ATOM 740 C CA . ALA A 1 98 ? 24.136 -4.418 -48.029 1.00 86.06 98 ALA A CA 1
ATOM 741 C C . ALA A 1 98 ? 24.377 -3.532 -49.257 1.00 86.06 98 ALA A C 1
ATOM 743 O O . ALA A 1 98 ? 25.142 -3.909 -50.137 1.00 86.06 98 ALA A O 1
ATOM 744 N N . ASN A 1 99 ? 23.844 -2.306 -49.249 1.00 84.81 99 ASN A N 1
ATOM 745 C CA . ASN A 1 99 ? 24.085 -1.333 -50.317 1.00 84.81 99 ASN A CA 1
ATOM 746 C C . ASN A 1 99 ? 25.578 -0.988 -50.462 1.00 84.81 99 ASN A C 1
ATOM 748 O O . ASN A 1 99 ? 26.082 -0.835 -51.572 1.00 84.81 99 ASN A O 1
ATOM 752 N N . SER A 1 100 ? 26.309 -0.885 -49.348 1.00 80.94 100 SER A N 1
ATOM 753 C CA . SER A 1 100 ? 27.756 -0.632 -49.376 1.00 80.94 100 SER A CA 1
ATOM 754 C C . SER A 1 100 ? 28.546 -1.847 -49.878 1.00 80.94 100 SER A C 1
ATOM 756 O O . SER A 1 100 ? 29.559 -1.687 -50.558 1.00 80.94 100 SER A O 1
ATOM 758 N N . LEU A 1 101 ? 28.083 -3.060 -49.561 1.00 79.06 101 LEU A N 1
ATOM 759 C CA . LEU A 1 101 ? 28.683 -4.316 -50.001 1.00 79.06 101 LEU A CA 1
ATOM 760 C C . LEU A 1 101 ? 28.488 -4.535 -51.507 1.00 79.06 101 LEU A C 1
ATOM 762 O O . LEU A 1 101 ? 29.458 -4.882 -52.178 1.00 79.06 101 LEU A O 1
ATOM 766 N N . ASP A 1 102 ? 27.290 -4.269 -52.037 1.00 83.62 102 ASP A N 1
ATOM 767 C CA . ASP A 1 102 ? 26.992 -4.348 -53.473 1.00 83.62 102 ASP A CA 1
ATOM 768 C C . ASP A 1 102 ? 27.888 -3.394 -54.273 1.00 83.62 102 ASP A C 1
ATOM 770 O O . ASP A 1 102 ? 28.541 -3.812 -55.228 1.00 83.62 102 ASP A O 1
ATOM 774 N N . VAL A 1 103 ? 28.043 -2.145 -53.815 1.00 81.62 103 VAL A N 1
ATOM 775 C CA . VAL A 1 103 ? 28.956 -1.169 -54.439 1.00 81.62 103 VAL A CA 1
ATOM 776 C C . VAL A 1 103 ? 30.421 -1.624 -54.354 1.00 81.62 103 VAL A C 1
ATOM 778 O O . VAL A 1 103 ? 31.184 -1.459 -55.308 1.00 81.62 103 VAL A O 1
ATOM 781 N N . MET A 1 104 ? 30.856 -2.221 -53.239 1.00 79.12 104 MET A N 1
ATOM 782 C CA . MET A 1 104 ? 32.220 -2.759 -53.105 1.00 79.12 104 MET A CA 1
ATOM 783 C C . MET A 1 104 ? 32.475 -3.981 -54.000 1.00 79.12 104 MET A C 1
ATOM 785 O O . MET A 1 104 ? 33.593 -4.147 -54.496 1.00 79.12 104 MET A O 1
ATOM 789 N N . MET A 1 105 ? 31.462 -4.826 -54.208 1.00 79.62 105 MET A N 1
ATOM 790 C CA . MET A 1 105 ? 31.515 -5.955 -55.138 1.00 79.62 105 MET A CA 1
ATOM 791 C C . MET A 1 105 ? 31.555 -5.477 -56.591 1.00 79.62 105 MET A C 1
ATOM 793 O O . MET A 1 105 ? 32.380 -5.964 -57.362 1.00 79.62 105 MET A O 1
ATOM 797 N N . GLU A 1 106 ? 30.738 -4.484 -56.944 1.00 81.06 106 GLU A N 1
ATOM 798 C CA . GLU A 1 106 ? 30.683 -3.886 -58.283 1.00 81.06 106 GLU A CA 1
ATOM 799 C C . GLU A 1 106 ? 31.985 -3.144 -58.646 1.00 81.06 106 GLU A C 1
ATOM 801 O O . GLU A 1 106 ? 32.436 -3.186 -59.788 1.00 81.06 106 GLU A O 1
ATOM 806 N N . THR A 1 107 ? 32.651 -2.524 -57.664 1.00 81.62 107 THR A N 1
ATOM 807 C CA . THR A 1 107 ? 33.909 -1.771 -57.859 1.00 81.62 107 THR A CA 1
ATOM 808 C C . THR A 1 107 ? 35.189 -2.601 -57.674 1.00 81.62 107 THR A C 1
ATOM 810 O O . THR A 1 107 ? 36.290 -2.079 -57.863 1.00 81.62 107 THR A O 1
ATOM 813 N N . GLY A 1 108 ? 35.085 -3.887 -57.316 1.00 71.00 108 GLY A N 1
ATOM 814 C CA . GLY A 1 108 ? 36.226 -4.808 -57.215 1.00 71.00 108 GLY A CA 1
ATOM 815 C C . GLY A 1 108 ? 37.138 -4.627 -55.988 1.00 71.00 108 GLY A C 1
ATOM 816 O O . GLY A 1 108 ? 38.186 -5.269 -55.913 1.00 71.00 108 GLY A O 1
ATOM 817 N N . GLN A 1 109 ? 36.761 -3.815 -54.992 1.00 72.62 109 GLN A N 1
ATOM 818 C CA . GLN A 1 109 ? 37.552 -3.568 -53.765 1.00 72.62 109 GLN A CA 1
ATOM 819 C C . GLN A 1 109 ? 37.299 -4.600 -52.636 1.00 72.62 109 GLN A C 1
ATOM 821 O O . GLN A 1 109 ? 37.504 -4.333 -51.448 1.00 72.62 109 GLN A O 1
ATOM 826 N N . ALA A 1 110 ? 36.845 -5.802 -52.996 1.00 63.88 110 ALA A N 1
ATOM 827 C CA . ALA A 1 110 ? 36.083 -6.695 -52.119 1.00 63.88 110 ALA A CA 1
ATOM 828 C C . ALA A 1 110 ? 36.841 -7.315 -50.920 1.00 63.88 110 ALA A C 1
ATOM 830 O O . ALA A 1 110 ? 36.217 -7.604 -49.902 1.00 63.88 110 ALA A O 1
ATOM 831 N N . ALA A 1 111 ? 38.163 -7.526 -50.982 1.00 66.12 111 ALA A N 1
ATOM 832 C CA . ALA A 1 111 ? 38.853 -8.354 -49.976 1.00 66.12 111 ALA A CA 1
ATOM 833 C C . ALA A 1 111 ? 39.126 -7.644 -48.627 1.00 66.12 111 ALA A C 1
ATOM 835 O O . ALA A 1 111 ? 38.983 -8.250 -47.565 1.00 66.12 111 ALA A O 1
ATOM 836 N N . GLY A 1 112 ? 39.507 -6.360 -48.648 1.00 67.56 112 GLY A N 1
ATOM 837 C CA . GLY A 1 112 ? 39.812 -5.585 -47.433 1.00 67.56 112 GLY A CA 1
ATOM 838 C C . GLY A 1 112 ? 38.601 -4.844 -46.858 1.00 67.56 112 GLY A C 1
ATOM 839 O O . GLY A 1 112 ? 38.427 -4.784 -45.640 1.00 67.56 112 GLY A O 1
ATOM 840 N N . GLY A 1 113 ? 37.733 -4.332 -47.738 1.00 74.81 113 GLY A N 1
ATOM 841 C CA . GLY A 1 113 ? 36.539 -3.576 -47.364 1.00 74.81 113 GLY A CA 1
ATOM 842 C C . GLY A 1 113 ? 35.513 -4.426 -46.621 1.00 74.81 113 GLY A C 1
ATOM 843 O O . GLY A 1 113 ? 35.067 -4.027 -45.552 1.00 74.81 113 GLY A O 1
ATOM 844 N N . ALA A 1 114 ? 35.221 -5.640 -47.101 1.00 72.94 114 ALA A N 1
ATOM 845 C CA . ALA A 1 114 ? 34.223 -6.522 -46.488 1.00 72.94 114 ALA A CA 1
ATOM 846 C C . ALA A 1 114 ? 34.544 -6.878 -45.023 1.00 72.94 114 ALA A C 1
ATOM 848 O O . ALA A 1 114 ? 33.645 -6.927 -44.184 1.00 72.94 114 ALA A O 1
ATOM 849 N N . THR A 1 115 ? 35.825 -7.058 -44.683 1.00 76.88 115 THR A N 1
ATOM 850 C CA . THR A 1 115 ? 36.247 -7.346 -43.302 1.00 76.88 115 THR A CA 1
ATOM 851 C C . THR A 1 115 ? 36.072 -6.126 -42.392 1.00 76.88 115 THR A C 1
ATOM 853 O O . THR A 1 115 ? 35.571 -6.263 -41.277 1.00 76.88 115 THR A O 1
ATOM 856 N N . ALA A 1 116 ? 36.428 -4.925 -42.863 1.00 78.69 116 ALA A N 1
ATOM 857 C CA . ALA A 1 116 ? 36.229 -3.681 -42.112 1.00 78.69 116 ALA A CA 1
ATOM 858 C C . ALA A 1 116 ? 34.736 -3.371 -41.900 1.00 78.69 116 ALA A C 1
ATOM 860 O O . ALA A 1 116 ? 34.319 -2.942 -40.826 1.00 78.69 116 ALA A O 1
ATOM 861 N N . LEU A 1 117 ? 33.922 -3.654 -42.913 1.00 77.94 117 LEU A N 1
ATOM 862 C CA . LEU A 1 117 ? 32.486 -3.410 -42.920 1.00 77.94 117 LEU A CA 1
ATOM 863 C C . LEU A 1 117 ? 31.745 -4.401 -41.998 1.00 77.94 117 LEU A C 1
ATOM 865 O O . LEU A 1 117 ? 30.908 -3.994 -41.194 1.00 77.94 117 LEU A O 1
ATOM 869 N N . ALA A 1 118 ? 32.141 -5.680 -41.993 1.00 81.50 118 ALA A N 1
ATOM 870 C CA . ALA A 1 118 ? 31.655 -6.670 -41.027 1.00 81.50 118 ALA A CA 1
ATOM 871 C C . ALA A 1 118 ? 32.036 -6.318 -39.576 1.00 81.50 118 ALA A C 1
ATOM 873 O O . ALA A 1 118 ? 31.234 -6.495 -38.656 1.00 81.50 118 ALA A O 1
ATOM 874 N N . GLN A 1 119 ? 33.241 -5.780 -39.355 1.00 85.38 119 GLN A N 1
ATOM 875 C CA . GLN A 1 119 ? 33.651 -5.281 -38.039 1.00 85.38 119 GLN A CA 1
ATOM 876 C C . GLN A 1 119 ? 32.827 -4.060 -37.608 1.00 85.38 119 GLN A C 1
ATOM 878 O O . GLN A 1 119 ? 32.425 -3.989 -36.446 1.00 85.38 119 GLN A O 1
ATOM 883 N N . ALA A 1 120 ? 32.518 -3.141 -38.528 1.00 84.94 120 ALA A N 1
ATOM 884 C CA . ALA A 1 120 ? 31.658 -1.989 -38.261 1.00 84.94 120 ALA A CA 1
ATOM 885 C C . ALA A 1 120 ? 30.215 -2.409 -37.922 1.00 84.94 120 ALA A C 1
ATOM 887 O O . ALA A 1 120 ? 29.651 -1.922 -36.942 1.00 84.94 120 ALA A O 1
ATOM 888 N N . ALA A 1 121 ? 29.643 -3.373 -38.652 1.00 84.25 121 ALA A N 1
ATOM 889 C CA . ALA A 1 121 ? 28.333 -3.954 -38.341 1.00 84.25 121 ALA A CA 1
ATOM 890 C C . ALA A 1 121 ? 28.313 -4.594 -36.948 1.00 84.25 121 ALA A C 1
ATOM 892 O O . ALA A 1 121 ? 27.401 -4.361 -36.154 1.00 84.25 121 ALA A O 1
ATOM 893 N N . LEU A 1 122 ? 29.350 -5.373 -36.621 1.00 85.94 122 LEU A N 1
ATOM 894 C CA . LEU A 1 122 ? 29.490 -5.991 -35.306 1.00 85.94 122 LEU A CA 1
ATOM 895 C C . LEU A 1 122 ? 29.593 -4.932 -34.198 1.00 85.94 122 LEU A C 1
ATOM 897 O O . LEU A 1 122 ? 28.976 -5.095 -33.147 1.00 85.94 122 LEU A O 1
ATOM 901 N N . GLN A 1 123 ? 30.338 -3.845 -34.415 1.00 89.00 123 GLN A N 1
ATOM 902 C CA . GLN A 1 123 ? 30.406 -2.721 -33.475 1.00 89.00 123 GLN A CA 1
ATOM 903 C C . GLN A 1 123 ? 29.050 -2.023 -33.316 1.00 89.00 123 GLN A C 1
ATOM 905 O O . GLN A 1 123 ? 28.651 -1.756 -32.183 1.00 89.00 123 GLN A O 1
ATOM 910 N N . SER A 1 124 ? 28.312 -1.804 -34.409 1.00 87.06 124 SER A N 1
ATOM 911 C CA . SER A 1 124 ? 26.958 -1.238 -34.380 1.00 87.06 124 SER A CA 1
ATOM 912 C C . SER A 1 124 ? 25.999 -2.114 -33.566 1.00 87.06 124 SER A C 1
ATOM 914 O O . SER A 1 124 ? 25.408 -1.641 -32.594 1.00 87.06 124 SER A O 1
ATOM 916 N N . LYS A 1 125 ? 25.942 -3.428 -33.836 1.00 88.75 125 LYS A N 1
ATOM 917 C CA . LYS A 1 125 ? 25.107 -4.370 -33.065 1.00 88.75 125 LYS A CA 1
ATOM 918 C C . LYS A 1 125 ? 25.500 -4.428 -31.587 1.00 88.75 125 LYS A C 1
ATOM 920 O O . LYS A 1 125 ? 24.627 -4.527 -30.729 1.00 88.75 125 LYS A O 1
ATOM 925 N N . ARG A 1 126 ? 26.795 -4.323 -31.261 1.00 89.50 126 ARG A N 1
ATOM 926 C CA . ARG A 1 126 ? 27.267 -4.222 -29.865 1.00 89.50 126 ARG A CA 1
ATOM 927 C C . ARG A 1 126 ? 26.840 -2.913 -29.202 1.00 89.50 126 ARG A C 1
ATOM 929 O O . ARG A 1 126 ? 26.484 -2.944 -28.029 1.00 89.50 126 ARG A O 1
ATOM 936 N N . GLY A 1 127 ? 26.842 -1.800 -29.934 1.00 89.75 127 GLY A N 1
ATOM 937 C CA . GLY A 1 127 ? 26.318 -0.515 -29.466 1.00 89.75 127 GLY A CA 1
ATOM 938 C C . GLY A 1 127 ? 24.820 -0.580 -29.165 1.00 89.75 127 GLY A C 1
ATOM 939 O O . GLY A 1 127 ? 24.402 -0.210 -28.071 1.00 89.75 127 GLY A O 1
ATOM 940 N N . ILE A 1 128 ? 24.028 -1.150 -30.078 1.00 88.56 128 ILE A N 1
ATOM 941 C CA . ILE A 1 128 ? 22.583 -1.362 -29.891 1.00 88.56 128 ILE A CA 1
ATOM 942 C C . ILE A 1 128 ? 22.320 -2.278 -28.685 1.00 88.56 128 ILE A C 1
ATOM 944 O O . ILE A 1 128 ? 21.500 -1.955 -27.826 1.00 88.56 128 ILE A O 1
ATOM 948 N N . ALA A 1 129 ? 23.056 -3.388 -28.561 1.00 89.19 129 ALA A N 1
ATOM 949 C CA . ALA A 1 129 ? 22.941 -4.292 -27.416 1.00 89.19 129 ALA A CA 1
ATOM 950 C C . ALA A 1 129 ? 23.297 -3.604 -26.085 1.00 89.19 129 ALA A C 1
ATOM 952 O O . ALA A 1 129 ? 22.609 -3.810 -25.085 1.00 89.19 129 ALA A O 1
ATOM 953 N N . ALA A 1 130 ? 24.328 -2.754 -26.069 1.00 91.44 130 ALA A N 1
ATOM 954 C CA . ALA A 1 130 ? 24.688 -1.965 -24.894 1.00 91.44 130 ALA A CA 1
ATOM 955 C C . ALA A 1 130 ? 23.578 -0.968 -24.510 1.00 91.44 130 ALA A C 1
ATOM 957 O O . ALA A 1 130 ? 23.259 -0.844 -23.327 1.00 91.44 130 ALA A O 1
ATOM 958 N N . SER A 1 131 ? 22.942 -0.316 -25.488 1.00 89.94 131 SER A N 1
ATOM 959 C CA . SER A 1 131 ? 21.794 0.577 -25.266 1.00 89.94 131 SER A CA 1
ATOM 960 C C . SER A 1 131 ? 20.573 -0.166 -24.714 1.00 89.94 131 SER A C 1
ATOM 962 O O . SER A 1 131 ? 19.952 0.302 -23.758 1.00 89.94 131 SER A O 1
ATOM 964 N N . ILE A 1 132 ? 20.269 -1.357 -25.244 1.00 90.31 132 ILE A N 1
ATOM 965 C CA . ILE A 1 132 ? 19.216 -2.241 -24.718 1.00 90.31 132 ILE A CA 1
ATOM 966 C C . ILE A 1 132 ? 19.510 -2.615 -23.264 1.00 90.31 132 ILE A C 1
ATOM 968 O O . ILE A 1 132 ? 18.648 -2.464 -22.400 1.00 90.31 132 ILE A O 1
ATOM 972 N N . GLN A 1 133 ? 20.737 -3.048 -22.966 1.00 90.69 133 GLN A N 1
ATOM 973 C CA . GLN A 1 133 ? 21.132 -3.433 -21.613 1.00 90.69 133 GLN A CA 1
ATOM 974 C C . GLN A 1 133 ? 21.067 -2.249 -20.635 1.00 90.69 133 GLN A C 1
ATOM 976 O O . GLN A 1 133 ? 20.662 -2.419 -19.479 1.00 90.69 133 GLN A O 1
ATOM 981 N N . ALA A 1 134 ? 21.435 -1.045 -21.080 1.00 93.06 134 ALA A N 1
ATOM 982 C CA . ALA A 1 134 ? 21.302 0.172 -20.287 1.00 93.06 134 ALA A CA 1
ATOM 983 C C . ALA A 1 134 ? 19.826 0.477 -19.974 1.00 93.06 134 ALA A C 1
ATOM 985 O O . ALA A 1 134 ? 19.492 0.712 -18.808 1.00 93.06 134 ALA A O 1
ATOM 986 N N . GLN A 1 135 ? 18.934 0.386 -20.970 1.00 92.31 135 GLN A N 1
ATOM 987 C CA . GLN A 1 135 ? 17.493 0.568 -20.773 1.00 92.31 135 GLN A CA 1
ATOM 988 C C . GLN A 1 135 ? 16.910 -0.505 -19.843 1.00 92.31 135 GLN A C 1
ATOM 990 O O . GLN A 1 135 ? 16.171 -0.172 -18.920 1.00 92.31 135 GLN A O 1
ATOM 995 N N . GLU A 1 136 ? 17.268 -1.779 -20.022 1.00 91.00 136 GLU A N 1
ATOM 996 C CA . GLU A 1 136 ? 16.840 -2.864 -19.132 1.00 91.00 136 GLU A CA 1
ATOM 997 C C . GLU A 1 136 ? 17.272 -2.623 -17.690 1.00 91.00 136 GLU A C 1
ATOM 999 O O . GLU A 1 136 ? 16.486 -2.805 -16.762 1.00 91.00 136 GLU A O 1
ATOM 1004 N N . THR A 1 137 ? 18.518 -2.196 -17.489 1.00 93.88 137 THR A N 1
ATOM 1005 C CA . THR A 1 137 ? 19.051 -1.906 -16.156 1.00 93.88 137 THR A CA 1
ATOM 1006 C C . THR A 1 137 ? 18.293 -0.747 -15.513 1.00 93.88 137 THR A C 1
ATOM 1008 O O . THR A 1 137 ? 17.926 -0.822 -14.339 1.00 93.88 137 THR A O 1
ATOM 1011 N N . GLN A 1 138 ? 18.000 0.304 -16.281 1.00 94.00 138 GLN A N 1
ATOM 1012 C CA . GLN A 1 138 ? 17.204 1.434 -15.811 1.00 94.00 138 GLN A CA 1
ATOM 1013 C C . GLN A 1 138 ? 15.765 1.014 -15.478 1.00 94.00 138 GLN A C 1
ATOM 1015 O O . GLN A 1 138 ? 15.267 1.358 -14.407 1.00 94.00 138 GLN A O 1
ATOM 1020 N N . ASN A 1 139 ? 15.126 0.219 -16.337 1.00 93.44 139 ASN A N 1
ATOM 1021 C CA . ASN A 1 139 ? 13.782 -0.312 -16.116 1.00 93.44 139 ASN A CA 1
ATOM 1022 C C . ASN A 1 139 ? 13.731 -1.194 -14.867 1.00 93.44 139 ASN A C 1
ATOM 1024 O O . ASN A 1 139 ? 12.866 -0.991 -14.020 1.00 93.44 139 ASN A O 1
ATOM 1028 N N . ARG A 1 140 ? 14.694 -2.108 -14.689 1.00 91.12 140 ARG A N 1
ATOM 1029 C CA . ARG A 1 140 ? 14.807 -2.941 -13.480 1.00 91.12 140 ARG A CA 1
ATOM 1030 C C . ARG A 1 140 ? 15.024 -2.101 -12.228 1.00 91.12 140 ARG A C 1
ATOM 1032 O O . ARG A 1 140 ? 14.423 -2.390 -11.199 1.00 91.12 140 ARG A O 1
ATOM 1039 N N . LYS A 1 141 ? 15.836 -1.043 -12.302 1.00 94.44 141 LYS A N 1
ATOM 1040 C CA . LYS A 1 141 ? 16.036 -0.118 -11.179 1.00 94.44 141 LYS A CA 1
ATOM 1041 C C . LYS A 1 141 ? 14.741 0.610 -10.814 1.00 94.44 141 LYS A C 1
ATOM 1043 O O . LYS A 1 141 ? 14.407 0.668 -9.635 1.00 94.44 141 LYS A O 1
ATOM 1048 N N . MET A 1 142 ? 14.005 1.132 -11.797 1.00 94.69 142 MET A N 1
ATOM 1049 C CA . MET A 1 142 ? 12.710 1.784 -11.562 1.00 94.69 142 MET A CA 1
ATOM 1050 C C . MET A 1 142 ? 11.674 0.797 -11.014 1.00 94.69 142 MET A C 1
ATOM 1052 O O . MET A 1 142 ? 10.964 1.125 -10.067 1.00 94.69 142 MET A O 1
ATOM 1056 N N . ALA A 1 143 ? 11.637 -0.428 -11.545 1.00 92.56 143 ALA A N 1
ATOM 1057 C CA . ALA A 1 143 ? 10.797 -1.504 -11.035 1.00 92.56 143 ALA A CA 1
ATOM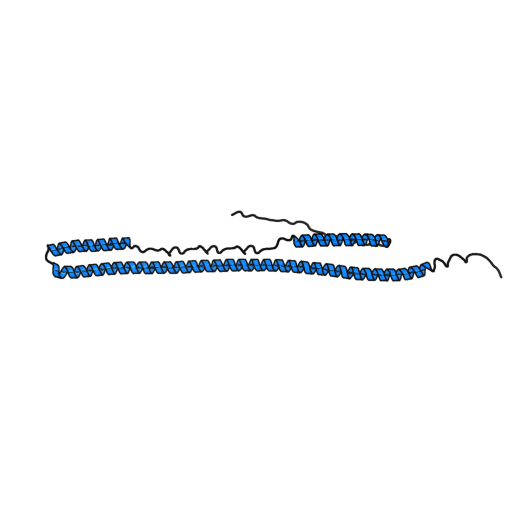 1058 C C . ALA A 1 143 ? 11.118 -1.807 -9.566 1.00 92.56 143 ALA A C 1
ATOM 1060 O O . ALA A 1 143 ? 10.219 -1.738 -8.734 1.00 92.56 143 ALA A O 1
ATOM 1061 N N . ALA A 1 144 ? 12.386 -2.021 -9.216 1.00 93.94 144 ALA A N 1
ATOM 1062 C CA . ALA A 1 144 ? 12.798 -2.275 -7.837 1.00 93.94 144 ALA A CA 1
ATOM 1063 C C . ALA A 1 144 ? 12.464 -1.104 -6.891 1.00 93.94 144 ALA A C 1
ATOM 1065 O O . ALA A 1 144 ? 11.985 -1.315 -5.780 1.00 93.94 144 ALA A O 1
ATOM 1066 N N . GLN A 1 145 ? 12.667 0.142 -7.333 1.00 94.75 145 GLN A N 1
ATOM 1067 C CA . GLN A 1 145 ? 12.296 1.333 -6.559 1.00 94.75 145 GLN A CA 1
ATOM 1068 C C . GLN A 1 145 ? 10.782 1.433 -6.346 1.00 94.75 145 GLN A C 1
ATOM 1070 O O . GLN A 1 145 ? 10.326 1.713 -5.238 1.00 94.75 145 GLN A O 1
ATOM 1075 N N . GLY A 1 146 ? 9.993 1.183 -7.391 1.00 94.44 146 GLY A N 1
ATOM 1076 C CA . GLY A 1 146 ? 8.540 1.153 -7.293 1.00 94.44 146 GLY A CA 1
ATOM 1077 C C . GLY A 1 146 ? 8.049 0.057 -6.353 1.00 94.44 146 GLY A C 1
ATOM 1078 O O . GLY A 1 146 ? 7.154 0.298 -5.550 1.00 94.44 146 GLY A O 1
ATOM 1079 N N . GLU A 1 147 ? 8.670 -1.120 -6.388 1.00 92.94 147 GLU A N 1
ATOM 1080 C CA . GLU A 1 147 ? 8.332 -2.233 -5.503 1.00 92.94 147 GLU A CA 1
ATOM 1081 C C . GLU A 1 147 ? 8.650 -1.912 -4.041 1.00 92.94 147 GLU A C 1
ATOM 1083 O O . GLU A 1 147 ? 7.804 -2.128 -3.176 1.00 92.94 147 GLU A O 1
ATOM 1088 N N . ALA A 1 148 ? 9.802 -1.294 -3.766 1.00 94.69 148 ALA A N 1
ATOM 1089 C CA . ALA A 1 148 ? 10.143 -0.814 -2.429 1.00 94.69 148 ALA A CA 1
ATOM 1090 C C . ALA A 1 148 ? 9.125 0.216 -1.907 1.00 94.69 148 ALA A C 1
ATOM 1092 O O . ALA A 1 148 ? 8.675 0.125 -0.763 1.00 94.69 148 ALA A O 1
ATOM 1093 N N . ASN A 1 149 ? 8.701 1.159 -2.753 1.00 94.56 149 ASN A N 1
ATOM 1094 C CA . ASN A 1 149 ? 7.692 2.157 -2.390 1.00 94.56 149 ASN A CA 1
ATOM 1095 C C . ASN A 1 149 ? 6.326 1.515 -2.105 1.00 94.56 149 ASN A C 1
ATOM 1097 O O . ASN A 1 149 ? 5.670 1.865 -1.123 1.00 94.56 149 ASN A O 1
ATOM 1101 N N . VAL A 1 150 ? 5.906 0.553 -2.932 1.00 95.12 150 VAL A N 1
ATOM 1102 C CA . VAL A 1 150 ? 4.657 -0.194 -2.733 1.00 95.12 150 VAL A CA 1
ATOM 1103 C C . VAL A 1 150 ? 4.716 -1.023 -1.453 1.00 95.12 150 VAL A C 1
ATOM 1105 O O . VAL A 1 150 ? 3.761 -1.010 -0.678 1.00 95.12 150 VAL A O 1
ATOM 1108 N N . ALA A 1 151 ? 5.829 -1.709 -1.195 1.00 94.44 151 ALA A N 1
ATOM 1109 C CA . ALA A 1 151 ? 6.031 -2.481 0.025 1.00 94.44 151 ALA A CA 1
ATOM 1110 C C . ALA A 1 151 ? 5.972 -1.584 1.271 1.00 94.44 151 ALA A C 1
ATOM 1112 O O . ALA A 1 151 ? 5.285 -1.920 2.234 1.00 94.44 151 ALA A O 1
ATOM 1113 N N . MET A 1 152 ? 6.614 -0.413 1.230 1.00 95.25 152 MET A N 1
ATOM 1114 C CA . MET A 1 152 ? 6.568 0.565 2.318 1.00 95.25 152 MET A CA 1
ATOM 1115 C C . MET A 1 152 ? 5.145 1.085 2.560 1.00 95.25 152 MET A C 1
ATOM 1117 O O . MET A 1 152 ? 4.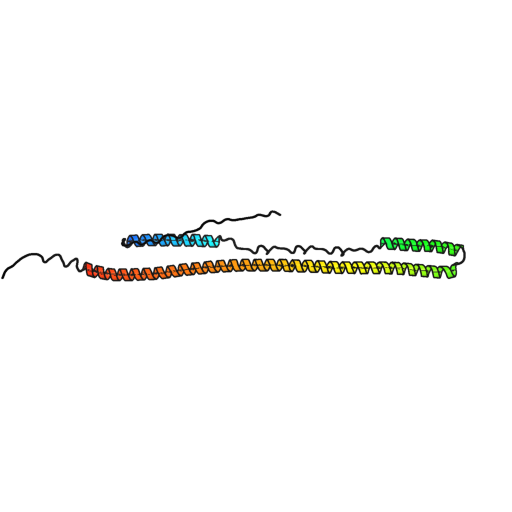695 1.108 3.703 1.00 95.25 152 MET A O 1
ATOM 1121 N N . ALA A 1 153 ? 4.409 1.445 1.505 1.00 93.94 153 ALA A N 1
ATOM 1122 C CA . ALA A 1 153 ? 3.021 1.893 1.629 1.00 93.94 153 ALA A CA 1
ATOM 1123 C C . ALA A 1 153 ? 2.113 0.789 2.201 1.00 93.94 153 ALA A C 1
ATOM 1125 O O . ALA A 1 153 ? 1.293 1.046 3.085 1.00 93.94 153 ALA A O 1
ATOM 1126 N N . LYS A 1 154 ? 2.299 -0.463 1.756 1.00 93.94 154 LYS A N 1
ATOM 1127 C CA . LYS A 1 154 ? 1.598 -1.630 2.310 1.00 93.94 154 LYS A CA 1
ATOM 1128 C C . LYS A 1 154 ? 1.914 -1.817 3.790 1.00 93.94 154 LYS A C 1
ATOM 1130 O O . LYS A 1 154 ? 0.980 -1.975 4.571 1.00 93.94 154 LYS A O 1
ATOM 1135 N N . ALA A 1 155 ? 3.182 -1.745 4.185 1.00 94.50 155 ALA A N 1
ATOM 1136 C CA . ALA A 1 155 ? 3.595 -1.875 5.580 1.00 94.50 155 ALA A CA 1
ATOM 1137 C C . ALA A 1 155 ? 3.007 -0.762 6.461 1.00 94.50 155 ALA A C 1
ATOM 1139 O O . ALA A 1 155 ? 2.387 -1.058 7.478 1.00 94.50 155 ALA A O 1
ATOM 1140 N N . GLN A 1 156 ? 3.108 0.502 6.038 1.00 94.69 156 GLN A N 1
ATOM 1141 C CA . GLN A 1 156 ? 2.535 1.643 6.764 1.00 94.69 156 GLN A CA 1
ATOM 1142 C C . GLN A 1 156 ? 1.015 1.522 6.914 1.00 94.69 156 GLN A C 1
ATOM 1144 O O . GLN A 1 156 ? 0.461 1.778 7.983 1.00 94.69 156 GLN A O 1
ATOM 1149 N N . GLY A 1 157 ? 0.329 1.100 5.851 1.00 93.12 157 GLY A N 1
ATOM 1150 C CA . GLY A 1 157 ? -1.105 0.847 5.895 1.00 93.12 157 GLY A CA 1
ATOM 1151 C C . GLY A 1 157 ? -1.488 -0.279 6.849 1.00 93.12 157 GLY A C 1
ATOM 1152 O O . GLY A 1 157 ? -2.472 -0.145 7.572 1.00 93.12 157 GLY A O 1
ATOM 1153 N N . ALA A 1 158 ? -0.709 -1.363 6.876 1.00 92.75 158 ALA A N 1
ATOM 1154 C CA . ALA A 1 158 ? -0.929 -2.482 7.786 1.00 92.75 158 ALA A CA 1
ATOM 1155 C C . ALA A 1 158 ? -0.737 -2.041 9.241 1.00 92.75 158 ALA A C 1
ATOM 1157 O O . ALA A 1 158 ? -1.653 -2.198 10.039 1.00 92.75 158 ALA A O 1
ATOM 1158 N N . GLN A 1 159 ? 0.375 -1.363 9.545 1.00 93.62 159 GLN A N 1
ATOM 1159 C CA . GLN A 1 159 ? 0.640 -0.817 10.879 1.00 93.62 159 GLN A CA 1
ATOM 1160 C C . GLN A 1 159 ? -0.481 0.109 11.357 1.00 93.62 159 GLN A C 1
ATOM 1162 O O . GLN A 1 159 ? -0.902 0.026 12.506 1.00 93.62 159 GLN A O 1
ATOM 1167 N N . ARG A 1 160 ? -1.007 0.966 10.475 1.00 93.88 160 ARG A N 1
ATOM 1168 C CA . ARG A 1 160 ? -2.117 1.860 10.820 1.00 93.88 160 ARG A CA 1
ATOM 1169 C C . ARG A 1 160 ? -3.411 1.101 11.115 1.00 93.88 160 ARG A C 1
ATOM 1171 O O . ARG A 1 160 ? -4.137 1.485 12.025 1.00 93.88 160 ARG A O 1
ATOM 1178 N N . VAL A 1 161 ? -3.727 0.064 10.339 1.00 93.50 161 VAL A N 1
ATOM 1179 C CA . VAL A 1 161 ? -4.906 -0.781 10.592 1.00 93.50 161 VAL A CA 1
ATOM 1180 C C . VAL A 1 161 ? -4.752 -1.528 11.912 1.00 93.50 161 VAL A C 1
ATOM 1182 O O . VAL A 1 161 ? -5.694 -1.544 12.696 1.00 93.50 161 VAL A O 1
ATOM 1185 N N . ASP A 1 162 ? -3.572 -2.080 12.183 1.00 92.69 162 ASP A N 1
ATOM 1186 C CA . ASP A 1 162 ? -3.295 -2.801 13.424 1.00 92.69 162 ASP A CA 1
ATOM 1187 C C . ASP A 1 162 ? -3.368 -1.873 14.643 1.00 92.69 162 ASP A C 1
ATOM 1189 O O . ASP A 1 162 ? -3.963 -2.239 15.653 1.00 92.69 162 ASP A O 1
ATOM 1193 N N . GLU A 1 163 ? -2.856 -0.642 14.542 1.00 93.44 163 GLU A N 1
ATOM 1194 C CA . GLU A 1 163 ? -2.979 0.363 15.604 1.00 93.44 163 GLU A CA 1
ATOM 1195 C C . GLU A 1 163 ? -4.445 0.727 15.874 1.00 93.44 163 GLU A C 1
ATOM 1197 O O . GLU A 1 163 ? -4.868 0.815 17.027 1.00 93.44 163 GLU A O 1
ATOM 1202 N N . LEU A 1 164 ? -5.240 0.934 14.820 1.00 92.94 164 LEU A N 1
ATOM 1203 C CA . LEU A 1 164 ? -6.666 1.228 14.963 1.00 92.94 164 LEU A CA 1
ATOM 1204 C C . LEU A 1 164 ? -7.419 0.043 15.570 1.00 92.94 164 LEU A C 1
ATOM 1206 O O . LEU A 1 164 ? -8.217 0.248 16.482 1.00 92.94 164 LEU A O 1
ATOM 1210 N N . ARG A 1 165 ? -7.124 -1.185 15.127 1.00 92.31 165 ARG A N 1
ATOM 1211 C CA . ARG A 1 165 ? -7.705 -2.399 15.704 1.00 92.31 165 ARG A CA 1
ATOM 1212 C C . ARG A 1 165 ? -7.365 -2.500 17.188 1.00 92.31 165 ARG A C 1
ATOM 1214 O O . ARG A 1 165 ? -8.288 -2.557 17.987 1.00 92.31 165 ARG A O 1
ATOM 1221 N N . ALA A 1 166 ? -6.095 -2.361 17.564 1.00 92.88 166 ALA A N 1
ATOM 1222 C CA . ALA A 1 166 ? -5.668 -2.395 18.961 1.00 92.88 166 ALA A CA 1
ATOM 1223 C C . ALA A 1 166 ? -6.342 -1.308 19.820 1.00 92.88 166 ALA A C 1
ATOM 1225 O O . ALA A 1 166 ? -6.724 -1.563 20.960 1.00 92.88 166 ALA A O 1
ATOM 1226 N N . ARG A 1 167 ? -6.535 -0.094 19.282 1.00 92.81 167 ARG A N 1
ATOM 1227 C CA . ARG A 1 167 ? -7.294 0.963 19.973 1.00 92.81 167 ARG A CA 1
ATOM 1228 C C . ARG A 1 167 ? -8.752 0.571 20.190 1.00 92.81 167 ARG A C 1
ATOM 1230 O O . ARG A 1 167 ? -9.291 0.857 21.253 1.00 92.81 167 ARG A O 1
ATOM 1237 N N . GLY A 1 168 ? -9.390 -0.041 19.199 1.00 91.06 168 GLY A N 1
ATOM 1238 C CA . GLY A 1 168 ? -10.764 -0.508 19.333 1.00 91.06 168 GLY A CA 1
ATOM 1239 C C . GLY A 1 168 ? -10.903 -1.685 20.299 1.00 91.06 168 GLY A C 1
ATOM 1240 O O . GLY A 1 168 ? -11.825 -1.669 21.106 1.00 91.06 168 GLY A O 1
ATOM 1241 N N . ASP A 1 169 ? -9.949 -2.619 20.303 1.00 89.75 169 ASP A N 1
ATOM 1242 C CA . ASP A 1 169 ? -9.897 -3.727 21.267 1.00 89.75 169 ASP A CA 1
ATOM 1243 C C . ASP A 1 169 ? -9.735 -3.189 22.696 1.00 89.75 169 ASP A C 1
ATOM 1245 O O . ASP A 1 169 ? -10.394 -3.647 23.625 1.00 89.75 169 ASP A O 1
ATOM 1249 N N . ALA A 1 170 ? -8.905 -2.157 22.881 1.00 90.06 170 ALA A N 1
ATOM 1250 C CA . ALA A 1 170 ? -8.760 -1.490 24.171 1.00 90.06 170 ALA A CA 1
ATOM 1251 C C . ALA A 1 170 ? -10.054 -0.783 24.614 1.00 90.06 170 ALA A C 1
ATOM 1253 O O . ALA A 1 170 ? -10.366 -0.786 25.803 1.00 90.06 170 ALA A O 1
ATOM 1254 N N . MET A 1 171 ? -10.813 -0.187 23.687 1.00 90.88 171 MET A N 1
ATOM 1255 C CA . MET A 1 171 ? -12.121 0.405 23.999 1.00 90.88 171 MET A CA 1
ATOM 1256 C C . MET A 1 171 ? -13.142 -0.667 24.384 1.00 90.88 171 MET A C 1
ATOM 1258 O O . MET A 1 171 ? -13.849 -0.493 25.369 1.00 90.88 171 MET A O 1
ATOM 1262 N N . GLU A 1 172 ? -13.183 -1.782 23.657 1.00 88.62 172 GLU A N 1
ATOM 1263 C CA . GLU A 1 172 ? -14.036 -2.930 23.973 1.00 88.62 172 GLU A CA 1
ATOM 1264 C C . GLU A 1 172 ? -13.693 -3.530 25.339 1.00 88.62 172 GLU A C 1
ATOM 1266 O O . GLU A 1 172 ? -14.578 -3.793 26.152 1.00 88.62 172 GLU A O 1
ATOM 1271 N N . GLN A 1 173 ? -12.404 -3.644 25.655 1.00 89.44 173 GLN A N 1
ATOM 1272 C CA . GLN A 1 173 ? -11.962 -4.091 26.968 1.00 89.44 173 GLN A CA 1
ATOM 1273 C C . GLN A 1 173 ? -12.355 -3.106 28.077 1.00 89.44 173 GLN A C 1
ATOM 1275 O O . GLN A 1 173 ? -12.825 -3.534 29.130 1.00 89.44 173 GLN A O 1
ATOM 1280 N N . GLN A 1 174 ? -12.177 -1.798 27.869 1.00 88.50 174 GLN A N 1
ATOM 1281 C CA . GLN A 1 174 ? -12.591 -0.779 28.841 1.00 88.50 174 GLN A CA 1
ATOM 1282 C C . GLN A 1 174 ? -14.100 -0.807 29.080 1.00 88.50 174 GLN A C 1
ATOM 1284 O O . GLN A 1 174 ? -14.544 -0.700 30.220 1.00 88.50 174 GLN A O 1
ATOM 1289 N N . ASP A 1 175 ? -14.877 -0.988 28.018 1.00 88.94 175 ASP A N 1
ATOM 1290 C CA . ASP A 1 175 ? -16.325 -1.108 28.081 1.00 88.94 175 ASP A CA 1
ATOM 1291 C C . ASP A 1 175 ? -16.763 -2.353 28.872 1.00 88.94 175 ASP A C 1
ATOM 1293 O O . ASP A 1 175 ? -17.601 -2.263 29.774 1.00 88.94 175 ASP A O 1
ATOM 1297 N N . ALA A 1 176 ? -16.126 -3.499 28.613 1.00 84.81 176 ALA A N 1
ATOM 1298 C CA . ALA A 1 176 ? -16.361 -4.733 29.355 1.00 84.81 176 ALA A CA 1
ATOM 1299 C C . ALA A 1 176 ? -15.986 -4.604 30.842 1.00 84.81 176 ALA A C 1
ATOM 1301 O O . ALA A 1 176 ? -16.738 -5.062 31.706 1.00 84.81 176 ALA A O 1
ATOM 1302 N N . ILE A 1 177 ? -14.855 -3.958 31.156 1.00 86.50 177 ILE A N 1
ATOM 1303 C CA . ILE A 1 177 ? -14.425 -3.699 32.539 1.00 86.50 177 ILE A CA 1
ATOM 1304 C C . ILE A 1 177 ? -15.417 -2.771 33.242 1.00 86.50 177 ILE A C 1
ATOM 1306 O O . ILE A 1 177 ? -15.879 -3.109 34.327 1.00 86.50 177 ILE A O 1
ATOM 1310 N N . GLY A 1 178 ? -15.795 -1.649 32.624 1.00 85.81 178 GLY A N 1
ATOM 1311 C CA . GLY A 1 178 ? -16.742 -0.702 33.216 1.00 85.81 178 GLY A CA 1
ATOM 1312 C C . GLY A 1 178 ? -18.117 -1.328 33.462 1.00 85.81 178 GLY A C 1
ATOM 1313 O O . GLY A 1 178 ? -18.749 -1.081 34.488 1.00 85.81 178 GLY A O 1
ATOM 1314 N N . PHE A 1 179 ? -18.566 -2.209 32.565 1.00 84.50 179 PHE A N 1
ATOM 1315 C CA . PHE A 1 179 ? -19.782 -2.988 32.783 1.00 84.50 179 PHE A CA 1
ATOM 1316 C C . PHE A 1 179 ? -19.640 -3.983 33.941 1.00 84.50 179 PHE A C 1
ATOM 1318 O O . PHE A 1 179 ? -20.558 -4.127 34.749 1.00 84.50 179 PHE A O 1
ATOM 1325 N N . HIS A 1 180 ? -18.497 -4.663 34.048 1.00 82.38 180 HIS A N 1
ATOM 1326 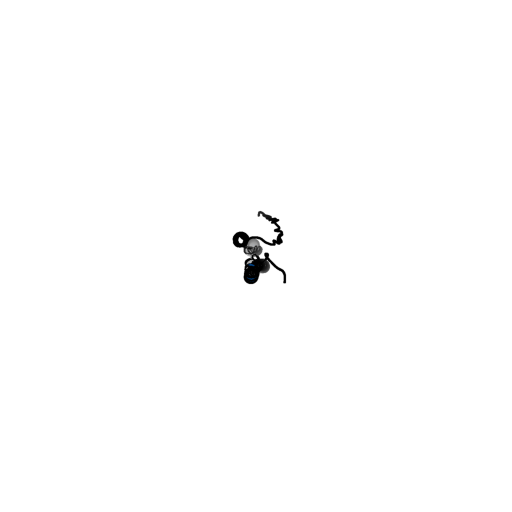C CA . HIS A 1 180 ? -18.228 -5.569 35.160 1.00 82.38 180 HIS A CA 1
ATOM 1327 C C . HIS A 1 180 ? -18.186 -4.828 36.506 1.00 82.38 180 HIS A C 1
ATOM 1329 O O . HIS A 1 180 ? -18.782 -5.291 37.475 1.00 82.38 180 HIS A O 1
ATOM 1335 N N . GLU A 1 181 ? -17.552 -3.658 36.556 1.00 84.44 181 GLU A N 1
ATOM 1336 C CA . GLU A 1 181 ? -17.472 -2.810 37.747 1.00 84.44 181 GLU A CA 1
ATOM 1337 C C . GLU A 1 181 ? -18.858 -2.304 38.171 1.00 84.44 181 GLU A C 1
ATOM 1339 O O . GLU A 1 181 ? -19.240 -2.469 39.326 1.00 84.44 181 GLU A O 1
ATOM 1344 N N . MET A 1 182 ? -19.684 -1.843 37.223 1.00 82.81 182 MET A N 1
ATOM 1345 C CA . MET A 1 182 ? -21.081 -1.472 37.488 1.00 82.81 182 MET A CA 1
ATOM 1346 C C . MET A 1 182 ? -21.883 -2.625 38.115 1.00 82.81 182 MET A C 1
ATOM 1348 O O . MET A 1 182 ? -22.669 -2.410 39.042 1.00 82.81 182 MET A O 1
ATOM 1352 N N . LYS A 1 183 ? -21.691 -3.860 37.628 1.00 82.06 183 LYS A N 1
ATOM 1353 C CA . LYS A 1 183 ? -22.337 -5.048 38.208 1.00 82.06 183 LYS A CA 1
ATOM 1354 C C . LYS A 1 183 ? -21.858 -5.329 39.624 1.00 82.06 183 LYS A C 1
ATOM 1356 O O . LYS A 1 183 ? -22.676 -5.673 40.477 1.00 82.06 183 LYS A O 1
ATOM 1361 N N . MET A 1 184 ? -20.559 -5.190 39.872 1.00 77.00 184 MET A N 1
ATOM 1362 C CA . MET A 1 184 ? -19.973 -5.385 41.196 1.00 77.00 184 MET A CA 1
ATOM 1363 C C . MET A 1 184 ? -20.482 -4.341 42.195 1.00 77.00 184 MET A C 1
ATOM 1365 O O . MET A 1 184 ? -20.914 -4.722 43.280 1.00 77.00 184 MET A O 1
ATOM 1369 N N . ASP A 1 185 ? -20.529 -3.063 41.815 1.00 82.44 185 ASP A N 1
ATOM 1370 C CA . ASP A 1 185 ? -21.065 -1.981 42.650 1.00 82.44 185 ASP A CA 1
ATOM 1371 C C . ASP A 1 185 ? -22.546 -2.191 42.972 1.00 82.44 185 ASP A C 1
ATOM 1373 O O . ASP A 1 185 ? -22.979 -2.035 44.117 1.00 82.44 185 ASP A O 1
ATOM 1377 N N . ARG A 1 186 ? -23.338 -2.619 41.982 1.00 79.56 186 ARG A N 1
ATOM 1378 C CA . ARG A 1 186 ? -24.743 -2.979 42.204 1.00 79.56 186 ARG A CA 1
ATOM 1379 C C . ARG A 1 186 ? -24.874 -4.156 43.169 1.00 79.56 186 ARG A C 1
ATOM 1381 O O . ARG A 1 186 ? -25.674 -4.084 44.100 1.00 79.56 186 ARG A O 1
ATOM 1388 N N . ALA A 1 187 ? -24.107 -5.225 42.966 1.00 76.38 187 ALA A N 1
ATOM 1389 C CA . ALA A 1 187 ? -24.132 -6.392 43.843 1.00 76.38 187 ALA A CA 1
ATOM 1390 C C . ALA A 1 187 ? -23.720 -6.030 45.281 1.00 76.38 187 ALA A C 1
ATOM 1392 O O . ALA A 1 187 ? -24.358 -6.480 46.235 1.00 76.38 187 ALA A O 1
ATOM 1393 N N . ALA A 1 188 ? -22.713 -5.167 45.440 1.00 76.50 188 ALA A N 1
ATOM 1394 C CA . ALA A 1 188 ? -22.298 -4.636 46.733 1.00 76.50 188 ALA A CA 1
ATOM 1395 C C . ALA A 1 188 ? -23.420 -3.819 47.396 1.00 76.50 188 ALA A C 1
ATOM 1397 O O . ALA A 1 188 ? -23.736 -4.061 48.560 1.00 76.50 188 ALA A O 1
ATOM 1398 N N . GLY A 1 189 ? -24.090 -2.933 46.652 1.00 78.62 189 GLY A N 1
ATOM 1399 C CA . GLY A 1 189 ? -25.225 -2.155 47.155 1.00 78.62 189 GLY A CA 1
ATOM 1400 C C . GLY A 1 189 ? -26.421 -3.018 47.572 1.00 78.62 189 GLY A C 1
ATOM 1401 O O . GLY A 1 189 ? -27.048 -2.755 48.600 1.00 78.62 189 GLY A O 1
ATOM 1402 N N . LEU A 1 190 ? -26.733 -4.084 46.828 1.00 76.12 190 LEU A N 1
ATOM 1403 C CA . LEU A 1 190 ? -27.765 -5.054 47.219 1.00 76.12 190 LEU A CA 1
ATOM 1404 C C . LEU A 1 190 ? -27.380 -5.795 48.505 1.00 76.12 190 LEU A C 1
ATOM 1406 O O . LEU A 1 190 ? -28.208 -5.957 49.403 1.00 76.12 190 LEU A O 1
ATOM 1410 N N . MET A 1 191 ? -26.116 -6.203 48.628 1.00 70.69 191 MET A N 1
ATOM 1411 C CA . MET A 1 191 ? -25.606 -6.881 49.819 1.00 70.69 191 MET A CA 1
ATOM 1412 C C . MET A 1 191 ? -25.608 -5.968 51.055 1.00 70.69 191 MET A C 1
ATOM 1414 O O . MET A 1 191 ? -25.975 -6.417 52.143 1.00 70.69 191 MET A O 1
ATOM 1418 N N . GLU A 1 192 ? -25.248 -4.694 50.900 1.00 78.94 192 GLU A N 1
ATOM 1419 C CA . GLU A 1 192 ? -25.288 -3.700 51.974 1.00 78.94 192 GLU A CA 1
ATOM 1420 C C . GLU A 1 192 ? -26.728 -3.425 52.428 1.00 78.94 192 GLU A C 1
ATOM 1422 O O . GLU A 1 192 ? -27.015 -3.477 53.627 1.00 78.94 192 GLU A O 1
ATOM 1427 N N . ASN A 1 193 ? -27.661 -3.256 51.484 1.00 73.88 193 ASN A N 1
ATOM 1428 C CA . ASN A 1 193 ? -29.087 -3.140 51.793 1.00 73.88 193 ASN A CA 1
ATOM 1429 C C . ASN A 1 193 ? -29.610 -4.382 52.529 1.00 73.88 193 ASN A C 1
ATOM 1431 O O . ASN A 1 193 ? -30.295 -4.250 53.542 1.00 73.88 193 ASN A O 1
ATOM 1435 N N . ALA A 1 194 ? -29.254 -5.590 52.083 1.00 69.12 194 ALA A N 1
ATOM 1436 C CA . ALA A 1 194 ? -29.656 -6.830 52.745 1.00 69.12 194 ALA A CA 1
ATOM 1437 C C . ALA A 1 194 ? -29.092 -6.939 54.175 1.00 69.12 194 ALA A C 1
ATOM 1439 O O . ALA A 1 194 ? -29.808 -7.332 55.102 1.00 69.12 194 ALA A O 1
ATOM 1440 N N . GLN A 1 195 ? -27.829 -6.550 54.386 1.00 72.44 195 GLN A N 1
ATOM 1441 C CA . GLN A 1 195 ? -27.226 -6.500 55.720 1.00 72.44 195 GLN A CA 1
ATOM 1442 C C . GLN A 1 195 ? -27.912 -5.479 56.629 1.00 72.44 195 GLN A C 1
ATOM 1444 O O . GLN A 1 195 ? -28.192 -5.795 57.788 1.00 72.44 195 GLN A O 1
ATOM 1449 N N . GLN A 1 196 ? -28.189 -4.277 56.126 1.00 73.06 196 GLN A N 1
ATOM 1450 C CA . GLN A 1 196 ? -28.878 -3.237 56.883 1.00 73.06 196 GLN A CA 1
ATOM 1451 C C . GLN A 1 196 ? -30.291 -3.689 57.258 1.00 73.06 196 GLN A C 1
ATOM 1453 O O . GLN A 1 196 ? -30.662 -3.640 58.428 1.00 73.06 196 GLN A O 1
ATOM 1458 N N . ASN A 1 197 ? -31.031 -4.264 56.310 1.00 69.88 197 ASN A N 1
ATOM 1459 C CA . ASN A 1 197 ? -32.379 -4.771 56.542 1.00 69.88 197 ASN A CA 1
ATOM 1460 C C . ASN A 1 197 ? -32.389 -5.925 57.568 1.00 69.88 197 ASN A C 1
ATOM 1462 O O . ASN A 1 197 ? -33.289 -6.015 58.40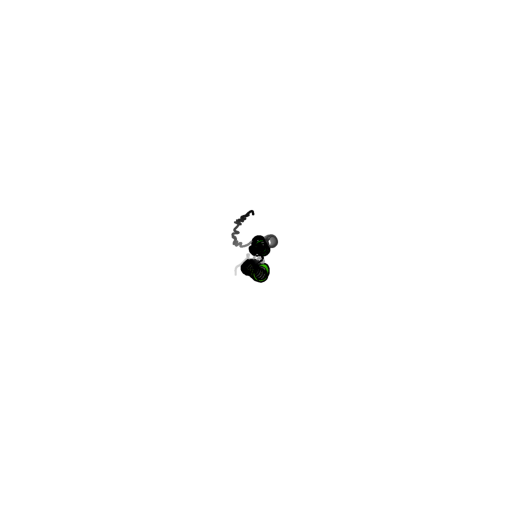4 1.00 69.88 197 ASN A O 1
ATOM 1466 N N . SER A 1 198 ? -31.356 -6.778 57.579 1.00 68.50 198 SER A N 1
ATOM 1467 C CA . SER A 1 198 ? -31.171 -7.806 58.614 1.00 68.50 198 SER A CA 1
ATOM 1468 C C . SER A 1 198 ? -30.901 -7.200 59.995 1.00 68.50 198 SER A C 1
ATOM 1470 O O . SER A 1 198 ? -31.481 -7.652 60.986 1.00 68.50 198 SER A O 1
ATOM 1472 N N . LYS A 1 199 ? -30.036 -6.181 60.082 1.00 73.81 199 LYS A N 1
ATOM 1473 C CA . LYS A 1 199 ? -29.753 -5.472 61.340 1.00 73.81 199 LYS A CA 1
ATOM 1474 C C . LYS A 1 199 ? -30.995 -4.755 61.861 1.00 73.81 199 LYS A C 1
ATOM 1476 O O . LYS A 1 199 ? -31.309 -4.886 63.040 1.00 73.81 199 LYS A O 1
ATOM 1481 N N . ASP A 1 200 ? -31.746 -4.091 60.990 1.00 69.88 200 ASP A N 1
ATOM 1482 C CA . ASP A 1 200 ? -32.989 -3.401 61.336 1.00 69.88 200 ASP A CA 1
ATOM 1483 C C . ASP A 1 200 ? -34.092 -4.386 61.729 1.00 69.88 200 ASP A C 1
ATOM 1485 O O . ASP A 1 200 ? -34.837 -4.143 62.676 1.00 69.88 200 ASP A O 1
ATOM 1489 N N . ALA A 1 201 ? -34.182 -5.547 61.074 1.00 63.75 201 ALA A N 1
ATOM 1490 C CA . ALA A 1 201 ? -35.090 -6.616 61.478 1.00 63.75 201 ALA A CA 1
ATOM 1491 C C . ALA A 1 201 ? -34.715 -7.201 62.846 1.00 63.75 201 ALA A C 1
ATOM 1493 O O . ALA A 1 201 ? -35.602 -7.501 63.648 1.00 63.75 201 ALA A O 1
ATOM 1494 N N . GLN A 1 202 ? -33.422 -7.354 63.135 1.00 68.06 202 GLN A N 1
ATOM 1495 C CA . GLN A 1 202 ? -32.946 -7.801 64.439 1.00 68.06 202 GLN A CA 1
ATOM 1496 C C . GLN A 1 202 ? -33.203 -6.740 65.513 1.00 68.06 202 GLN A C 1
ATOM 1498 O O . GLN A 1 202 ? -33.730 -7.076 66.567 1.00 68.06 202 GLN A O 1
ATOM 1503 N N . ALA A 1 203 ? -32.932 -5.465 65.232 1.00 65.81 203 ALA A N 1
ATOM 1504 C CA . ALA A 1 203 ? -33.235 -4.348 66.120 1.00 65.81 203 ALA A CA 1
ATOM 1505 C C . ALA A 1 203 ? -34.741 -4.226 66.378 1.00 65.81 203 ALA A C 1
ATOM 1507 O O . ALA A 1 203 ? -35.148 -4.091 67.526 1.00 65.81 203 ALA A O 1
ATOM 1508 N N . ALA A 1 204 ? -35.579 -4.369 65.349 1.00 64.69 204 ALA A N 1
ATOM 1509 C CA . ALA A 1 204 ? -37.032 -4.385 65.481 1.00 64.69 204 ALA A CA 1
ATOM 1510 C C . ALA A 1 204 ? -37.524 -5.602 66.275 1.00 64.69 204 ALA A C 1
ATOM 1512 O O . ALA A 1 204 ? -38.430 -5.460 67.089 1.00 64.69 204 ALA A O 1
ATOM 1513 N N . ARG A 1 205 ? -36.927 -6.791 66.097 1.00 61.00 205 ARG A N 1
ATOM 1514 C CA . ARG A 1 205 ? -37.216 -7.964 66.941 1.00 61.00 205 ARG A CA 1
ATOM 1515 C C . ARG A 1 205 ? -36.822 -7.711 68.388 1.00 61.00 205 ARG A C 1
ATOM 1517 O O . ARG A 1 205 ? -37.615 -8.001 69.271 1.00 61.00 205 ARG A O 1
ATOM 1524 N N . THR A 1 206 ? -35.645 -7.150 68.640 1.00 62.25 206 THR A N 1
ATOM 1525 C CA . THR A 1 206 ? -35.181 -6.824 69.992 1.00 62.25 206 THR A CA 1
ATOM 1526 C C . THR A 1 206 ? -36.059 -5.748 70.629 1.00 62.25 206 THR A C 1
ATOM 1528 O O . THR A 1 206 ? -36.479 -5.912 71.767 1.00 62.25 206 THR A O 1
ATOM 1531 N N . ALA A 1 207 ? -36.423 -4.696 69.895 1.00 58.12 207 ALA A N 1
ATOM 1532 C CA . ALA A 1 207 ? -37.344 -3.658 70.348 1.00 58.12 207 ALA A CA 1
ATOM 1533 C C . ALA A 1 207 ? -38.765 -4.198 70.565 1.00 58.12 207 ALA A C 1
ATOM 1535 O O . ALA A 1 207 ? -39.418 -3.806 71.523 1.00 58.12 207 ALA A O 1
ATOM 1536 N N . ALA A 1 208 ? -39.234 -5.136 69.739 1.00 58.03 208 ALA A N 1
ATOM 1537 C CA . ALA A 1 208 ? -40.507 -5.820 69.943 1.00 58.03 208 ALA A CA 1
ATOM 1538 C C . ALA A 1 208 ? -40.462 -6.754 71.159 1.00 58.03 208 ALA A C 1
ATOM 1540 O O . ALA A 1 208 ? -41.420 -6.792 71.914 1.00 58.03 208 ALA A O 1
ATOM 1541 N N . ILE A 1 209 ? -39.361 -7.472 71.396 1.00 56.97 209 ILE A N 1
ATOM 1542 C CA . ILE A 1 209 ? -39.173 -8.314 72.589 1.00 56.97 209 ILE A CA 1
ATOM 1543 C C . ILE A 1 209 ? -39.094 -7.445 73.853 1.00 56.97 209 ILE A C 1
ATOM 1545 O O . ILE A 1 209 ? -39.736 -7.761 74.851 1.00 56.97 209 ILE A O 1
ATOM 1549 N N . MET A 1 210 ? -38.374 -6.322 73.805 1.00 55.59 210 MET A N 1
ATOM 1550 C CA . MET A 1 210 ? -38.310 -5.362 74.912 1.00 55.59 210 MET A CA 1
ATOM 1551 C C . MET A 1 210 ? -39.654 -4.648 75.136 1.00 55.59 210 MET A C 1
ATOM 1553 O O . MET A 1 210 ? -40.082 -4.507 76.276 1.00 55.59 210 MET A O 1
ATOM 1557 N N . GLY A 1 211 ? -40.371 -4.284 74.071 1.00 52.84 211 GLY A N 1
ATOM 1558 C CA . GLY A 1 211 ? -41.724 -3.724 74.138 1.00 52.84 211 GLY A CA 1
ATOM 1559 C C . GLY A 1 211 ? -42.784 -4.739 74.584 1.00 52.84 211 GLY A C 1
ATOM 1560 O O . GLY A 1 211 ? -43.745 -4.366 75.247 1.00 52.84 211 GLY A O 1
ATOM 1561 N N . ILE A 1 212 ? -42.591 -6.034 74.307 1.00 51.25 212 ILE A N 1
ATOM 1562 C CA . ILE A 1 212 ? -43.384 -7.118 74.902 1.00 51.25 212 ILE A CA 1
ATOM 1563 C C . ILE A 1 212 ? -43.117 -7.184 76.409 1.00 51.25 212 ILE A C 1
ATOM 1565 O O . ILE A 1 212 ? -44.073 -7.295 77.173 1.00 51.25 212 ILE A O 1
ATOM 1569 N N . GLY A 1 213 ? -41.862 -7.029 76.844 1.00 43.69 213 GLY A N 1
ATOM 1570 C CA . GLY A 1 213 ? -41.503 -6.895 78.259 1.00 43.69 213 GLY A CA 1
ATOM 1571 C C . GLY A 1 213 ? -42.228 -5.737 78.955 1.00 43.69 213 GLY A C 1
ATOM 1572 O O . GLY A 1 213 ? -42.743 -5.917 80.056 1.00 43.69 213 GLY A O 1
ATOM 1573 N N . ASP A 1 214 ? -42.373 -4.597 78.277 1.00 43.16 214 ASP A N 1
ATOM 1574 C CA . ASP A 1 214 ? -43.085 -3.428 78.807 1.00 43.16 214 ASP A CA 1
ATOM 1575 C C . ASP A 1 214 ? -44.619 -3.566 78.717 1.00 43.16 214 ASP A C 1
ATOM 1577 O O . ASP A 1 214 ? -45.343 -3.071 79.575 1.00 43.16 214 ASP A O 1
ATOM 1581 N N . SER A 1 215 ? -45.152 -4.317 77.743 1.00 43.91 215 SER A N 1
ATOM 1582 C CA . SER A 1 215 ? -46.586 -4.661 77.654 1.00 43.91 215 SER A CA 1
ATOM 1583 C C . SER A 1 215 ? -47.021 -5.750 78.644 1.00 43.91 215 SER A C 1
ATOM 1585 O O . SER A 1 215 ? -48.173 -5.779 79.065 1.00 43.91 215 SER A O 1
ATOM 1587 N N . ILE A 1 216 ? -46.101 -6.619 79.074 1.00 41.69 216 ILE A N 1
ATOM 1588 C CA . ILE A 1 216 ? -46.333 -7.570 80.169 1.00 41.69 216 ILE A CA 1
ATOM 1589 C C . ILE A 1 216 ? -46.203 -6.848 81.520 1.00 41.69 216 ILE A C 1
ATOM 1591 O O . ILE A 1 216 ? -47.001 -7.106 82.421 1.00 41.69 216 ILE A O 1
ATOM 1595 N N . ALA A 1 217 ? -45.292 -5.878 81.646 1.00 42.09 217 ALA A N 1
ATOM 1596 C CA . ALA A 1 217 ? -45.206 -5.013 82.825 1.00 42.09 217 ALA A CA 1
ATOM 1597 C C . ALA A 1 217 ? -46.395 -4.031 82.950 1.00 42.09 217 ALA A C 1
ATOM 1599 O O . ALA A 1 217 ? -46.847 -3.755 84.062 1.00 42.09 217 ALA A O 1
ATOM 1600 N N . SER A 1 218 ? -46.958 -3.548 81.835 1.00 41.72 218 SER A N 1
ATOM 1601 C CA . SER A 1 218 ? -48.135 -2.657 81.818 1.00 41.72 218 SER A CA 1
ATOM 1602 C C . SER A 1 218 ? -49.485 -3.389 81.735 1.00 41.72 218 SER A C 1
ATOM 1604 O O . SER A 1 218 ? -50.499 -2.890 82.220 1.00 41.72 218 SER A O 1
ATOM 1606 N N . GLY A 1 219 ? -49.519 -4.621 81.221 1.00 38.00 219 GLY A N 1
ATOM 1607 C CA . GLY A 1 219 ? -50.686 -5.508 81.298 1.00 38.00 219 GLY A CA 1
ATOM 1608 C C . GLY A 1 219 ? -50.929 -6.051 82.711 1.00 38.00 219 GLY A C 1
ATOM 1609 O O . GLY A 1 219 ? -52.075 -6.262 83.103 1.00 38.00 219 GLY A O 1
ATOM 1610 N N . ALA A 1 220 ? -49.869 -6.196 83.514 1.00 35.47 220 ALA A N 1
ATOM 1611 C CA . ALA A 1 220 ? -49.969 -6.562 84.926 1.00 35.47 220 ALA A CA 1
ATOM 1612 C C . ALA A 1 220 ? -50.442 -5.405 85.834 1.00 35.47 220 ALA A C 1
ATOM 1614 O O . ALA A 1 220 ? -50.945 -5.659 86.927 1.00 35.47 220 ALA A O 1
ATOM 1615 N N . SER A 1 221 ? -50.348 -4.144 85.394 1.00 39.72 221 SER A N 1
ATOM 1616 C CA . SER A 1 221 ? -50.836 -2.978 86.152 1.00 39.72 221 SER A CA 1
ATOM 1617 C C . SER A 1 221 ? -52.254 -2.530 85.769 1.00 39.72 221 SER A C 1
ATOM 1619 O O . SER A 1 221 ? -52.895 -1.823 86.543 1.00 39.72 221 SER A O 1
ATOM 1621 N N . MET A 1 222 ? -52.808 -3.023 84.656 1.00 40.22 222 MET A N 1
ATOM 1622 C CA . MET A 1 222 ? -54.196 -2.764 84.225 1.00 40.22 222 MET A CA 1
ATOM 1623 C C . MET A 1 222 ? -55.232 -3.786 84.739 1.00 40.22 222 MET A C 1
ATOM 1625 O O . MET A 1 222 ? -56.410 -3.675 84.410 1.00 40.22 222 MET A O 1
ATOM 1629 N N . VAL A 1 223 ? -54.834 -4.769 85.558 1.00 38.50 223 VAL A N 1
ATOM 1630 C CA . VAL A 1 223 ? -55.767 -5.696 86.247 1.00 38.50 223 VAL A CA 1
ATOM 1631 C C . VAL A 1 223 ? -55.751 -5.511 87.777 1.00 38.50 223 VAL A C 1
ATOM 1633 O O . VAL A 1 223 ? -56.676 -5.935 88.463 1.00 38.50 223 VAL A O 1
ATOM 1636 N N . GLY A 1 224 ? -54.766 -4.794 88.331 1.00 39.16 224 GLY A N 1
ATOM 1637 C CA . GLY A 1 224 ? -54.616 -4.585 89.780 1.00 39.16 224 GLY A CA 1
ATOM 1638 C C . GLY A 1 224 ? -55.262 -3.319 90.366 1.00 39.16 224 GLY A C 1
ATOM 1639 O O . GLY A 1 224 ? -55.081 -3.061 91.550 1.00 39.16 224 GLY A O 1
ATOM 1640 N N . GLY A 1 225 ? -55.973 -2.507 89.572 1.00 41.03 225 GLY A N 1
ATOM 1641 C CA . GLY A 1 225 ? -56.394 -1.150 89.969 1.00 41.03 225 GLY A CA 1
ATOM 1642 C C . GLY A 1 225 ? -57.892 -0.906 90.204 1.00 41.03 225 GLY A C 1
ATOM 1643 O O . GLY A 1 225 ? -58.271 0.241 90.418 1.00 41.03 225 GLY A O 1
ATOM 1644 N N . ALA A 1 226 ? -58.760 -1.925 90.148 1.00 40.19 226 ALA A N 1
ATOM 1645 C CA . ALA A 1 226 ? -60.221 -1.722 90.157 1.00 40.19 226 ALA A CA 1
ATOM 1646 C C . ALA A 1 226 ? -60.957 -2.087 91.468 1.00 40.19 226 ALA A C 1
ATOM 1648 O O . ALA A 1 226 ? -62.179 -1.982 91.512 1.00 40.19 226 ALA A O 1
ATOM 1649 N N . TYR A 1 227 ? -60.266 -2.477 92.548 1.00 42.75 227 TYR A N 1
ATOM 1650 C CA . TYR A 1 227 ? -60.926 -2.937 93.784 1.00 42.75 227 TYR A CA 1
ATOM 1651 C C . TYR A 1 227 ? -60.254 -2.444 95.078 1.00 42.75 227 TYR A C 1
ATOM 1653 O O . TYR A 1 227 ? -59.807 -3.258 95.874 1.00 42.75 227 TYR A O 1
ATOM 1661 N N . SER A 1 228 ? -60.188 -1.133 95.345 1.00 41.47 228 SER A N 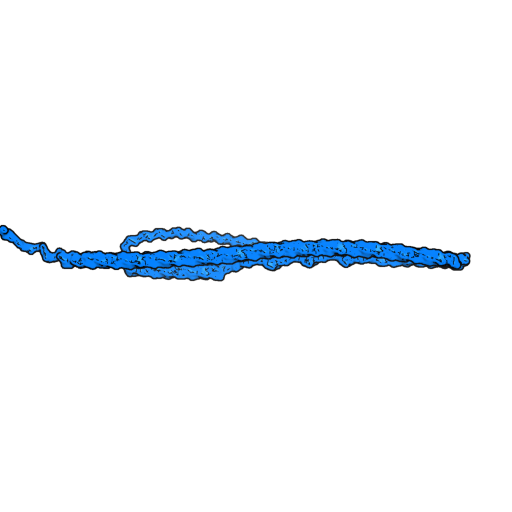1
ATOM 1662 C CA . SER A 1 228 ? -60.021 -0.658 96.741 1.00 41.47 228 SER A CA 1
ATOM 1663 C C . SER A 1 228 ? -60.377 0.821 96.965 1.00 41.47 228 SER A C 1
ATOM 1665 O O . SER A 1 228 ? -59.646 1.548 97.635 1.00 41.47 228 SER A O 1
ATOM 1667 N N . SER A 1 229 ? -61.496 1.301 96.421 1.00 45.25 229 SER A N 1
ATOM 1668 C CA . SER A 1 229 ? -62.068 2.585 96.849 1.00 45.25 229 SER A CA 1
ATOM 1669 C C . SER A 1 229 ? -63.484 2.361 97.347 1.00 45.25 229 SER A C 1
ATOM 1671 O O . SER A 1 229 ? -64.432 2.277 96.570 1.00 45.25 229 SER A O 1
ATOM 1673 N N . GLY A 1 230 ? -63.607 2.224 98.663 1.00 44.66 230 GLY A N 1
ATOM 1674 C CA . GLY A 1 230 ? -64.894 2.235 99.327 1.00 44.66 230 GLY A CA 1
ATOM 1675 C C . GLY A 1 230 ? -64.852 1.621 100.716 1.00 44.66 230 GLY A C 1
ATOM 1676 O O . GLY A 1 230 ? -64.733 0.411 100.843 1.00 44.66 230 GLY A O 1
ATOM 1677 N N . VAL A 1 231 ? -65.135 2.478 101.702 1.00 38.81 231 VAL A N 1
ATOM 1678 C CA . VAL A 1 231 ? -65.856 2.180 102.954 1.00 38.81 231 VAL A CA 1
ATOM 1679 C C . VAL A 1 231 ? -65.013 2.113 104.244 1.00 38.81 231 VAL A C 1
ATOM 1681 O O . VAL A 1 231 ? -64.348 1.127 104.516 1.00 38.81 231 VAL A O 1
ATOM 1684 N N . MET A 1 232 ? -65.202 3.178 105.052 1.00 42.31 232 MET A N 1
ATOM 1685 C CA . MET A 1 232 ? -65.172 3.296 106.530 1.00 42.31 232 MET A CA 1
ATOM 1686 C C . MET A 1 232 ? -63.909 2.868 107.303 1.00 42.31 232 MET A C 1
ATOM 1688 O O . MET A 1 232 ? -63.284 1.869 107.018 1.00 42.31 232 MET A O 1
ATOM 1692 N N . GLY A 1 233 ? -63.513 3.518 108.396 1.00 43.91 233 GLY A N 1
ATOM 1693 C CA . GLY A 1 233 ? -64.172 4.522 109.219 1.00 43.91 233 GLY A CA 1
ATOM 1694 C C . GLY A 1 233 ? -63.450 4.630 110.573 1.00 43.91 233 GLY A C 1
ATOM 1695 O O . GLY A 1 233 ? -62.876 3.658 111.043 1.00 43.91 233 GLY A O 1
ATOM 1696 N N . LYS A 1 234 ? -63.484 5.848 111.126 1.00 45.56 234 LYS A N 1
ATOM 1697 C CA . LYS A 1 234 ? -63.347 6.300 112.528 1.00 45.56 234 LYS A CA 1
ATOM 1698 C C . LYS A 1 234 ? -62.765 5.356 113.600 1.00 45.56 234 LYS A C 1
ATOM 1700 O O . LYS A 1 234 ? -63.322 4.295 113.863 1.00 45.56 234 LYS A O 1
ATOM 1705 N N . GLY A 1 235 ? -61.827 5.913 114.370 1.00 43.03 235 GLY A N 1
ATOM 1706 C CA . GLY A 1 235 ? -61.433 5.475 115.711 1.00 43.03 235 GLY A CA 1
ATOM 1707 C C . GLY A 1 235 ? -60.132 6.121 116.133 1.00 43.03 235 GLY A C 1
ATOM 1708 O O . GLY A 1 235 ? -59.095 5.485 115.875 1.00 43.03 235 GLY A O 1
#

pLDDT: mean 72.04, std 19.68, range [29.23, 95.25]

Radius of gyration: 51.81 Å; chains: 1; bounding box: 106×20×174 Å

Foldseek 3Di:
DDDDDDDDDDDDDDDDDDDDDDDDDDPVVVVVVVVVVVVVVVVVVVVVVVVLVPDDQQAQPLPPPDQPLPPPDQPLQPDDFPVVVLVVVLVVLVVVLVVVQVVCVVVVVHPPVNVVSVVVSVVSVVVSVVVRVVSVVVSVVSSVVSVVVSVVSSVVSVVVSVVSSVVSVVVSVVVVVVSVVVVVVVVVVVVVVVVVVVVVVVVVVVVVVVVVVVCVVVVVVVVPPDPDDDDYDDD